Protein AF-A0A9P6ZFV2-F1 (afdb_monomer_lite)

pLDDT: mean 71.64, std 17.56, range [23.98, 94.88]

Radius of gyration: 18.26 Å; chains: 1; bounding box: 52×38×42 Å

Sequence (200 aa):
MIHEGNDWQRVPLWLPALYLCPSSPCQIHYTVWMLERAIDLMGPGVETLALMIDHADKAKIPSIGTARTVLNILQIHYPERLGLALIPHLPLLLCTFYNLIMPFIDPLTQLKMVFNPVITENGLFRTVVDAEAWSANSASQVFEPGQLVREGWNGSQSFIYSHAVYWEALAKLCEERRSRMVVALHRIGGKVGTKEWEVK

Organism: NCBI:txid48579

InterPro domains:
  IPR001251 CRAL-TRIO lipid binding domain [PF00650] (24-117)
  IPR001251 CRAL-TRIO lipid binding domain [PS50191] (39-161)
  IPR001251 CRAL-TRIO lipid binding domain [cd00170] (28-115)
  IPR036865 CRAL-TRIO lipid binding domain superfamily [G3DSA:3.40.525.10] (16-200)
  IPR036865 CRAL-TRIO lipid binding domain superfamily [SSF52087] (19-180)
  IPR052578 Phosphatidylinositol Transfer CRAL-TRIO Domain-Containing Protein [PTHR45824] (21-181)

Foldseek 3Di:
DDDPDPPLQPFQPCLPQLLLQDQDPVSLVVSVVSVLLSCLSHDAPQQADEHEHEDPPPRDRHDPVSNVVSLCCCVPVPPPRHQAYEYADDDPVVVVVCVVCVVVDDPVVVVRYAYHWDQDLQATWGDPPPPPPPPPPPTDHDDGLCNDDCPPRNHPDPDDDDCVPVVVVSVVSSVVSVVQLVVQCVVVPVDPPDRSNSRD

Structure (mmCIF, N/CA/C/O backbone):
data_AF-A0A9P6ZFV2-F1
#
_entry.id   AF-A0A9P6ZFV2-F1
#
loop_
_atom_site.group_PDB
_atom_site.id
_atom_site.type_symbol
_atom_site.label_atom_id
_atom_site.label_alt_id
_atom_site.label_comp_id
_atom_site.label_asym_id
_atom_site.label_entity_id
_atom_site.label_seq_id
_atom_site.pdbx_PDB_ins_code
_atom_site.Cartn_x
_atom_site.Cartn_y
_atom_site.Cartn_z
_atom_site.occupancy
_atom_site.B_iso_or_equiv
_atom_site.auth_seq_id
_atom_site.auth_comp_id
_atom_site.auth_asym_id
_atom_site.auth_atom_id
_atom_site.pdbx_PDB_model_num
ATOM 1 N N . MET A 1 1 ? -7.279 -22.115 -4.613 1.00 23.98 1 MET A N 1
ATOM 2 C CA . MET A 1 1 ? -7.790 -22.734 -3.374 1.00 23.98 1 MET A CA 1
ATOM 3 C C . MET A 1 1 ? -7.148 -21.956 -2.239 1.00 23.98 1 MET A C 1
ATOM 5 O O . MET A 1 1 ? -5.933 -21.983 -2.125 1.00 23.98 1 MET A O 1
ATOM 9 N N . ILE A 1 2 ? -7.920 -21.098 -1.573 1.00 28.06 2 ILE A N 1
ATOM 10 C CA . ILE A 1 2 ? -7.411 -20.129 -0.593 1.00 28.06 2 ILE A CA 1
ATOM 11 C C . ILE A 1 2 ? -7.249 -20.891 0.725 1.00 28.06 2 ILE A C 1
ATOM 13 O O . ILE A 1 2 ? -8.221 -21.455 1.216 1.00 28.06 2 ILE A O 1
ATOM 17 N N . HIS A 1 3 ? -6.021 -20.990 1.236 1.00 25.92 3 HIS A N 1
ATOM 18 C CA . HIS A 1 3 ? -5.720 -21.708 2.474 1.00 25.92 3 HIS A CA 1
ATOM 19 C C . HIS A 1 3 ? -6.326 -20.979 3.684 1.00 25.92 3 HIS A C 1
ATOM 21 O O . HIS A 1 3 ? -5.945 -19.853 3.990 1.00 25.92 3 HIS A O 1
ATOM 27 N N . GLU A 1 4 ? -7.249 -21.642 4.385 1.00 29.89 4 GLU A N 1
ATOM 28 C CA . GLU A 1 4 ? -7.836 -21.217 5.665 1.00 29.89 4 GLU A CA 1
ATOM 29 C C . GLU A 1 4 ? -6.873 -21.473 6.842 1.00 29.89 4 GLU A C 1
ATOM 31 O O . GLU A 1 4 ? -7.138 -22.274 7.735 1.00 29.89 4 GLU A O 1
ATOM 36 N N . GLY A 1 5 ? -5.712 -20.817 6.834 1.00 27.38 5 GLY A N 1
ATOM 37 C CA . GLY A 1 5 ? -4.762 -20.825 7.949 1.00 27.38 5 GLY A CA 1
ATOM 38 C C . GLY A 1 5 ? -4.738 -19.468 8.642 1.00 27.38 5 GLY A C 1
ATOM 39 O O . GLY A 1 5 ? -4.705 -18.440 7.978 1.00 27.38 5 GLY A O 1
ATOM 40 N N . ASN A 1 6 ? -4.734 -19.457 9.973 1.00 27.55 6 ASN A N 1
ATOM 41 C CA . ASN A 1 6 ? -4.745 -18.281 10.857 1.00 27.55 6 ASN A CA 1
ATOM 42 C C . ASN A 1 6 ? -3.482 -17.373 10.765 1.00 27.55 6 ASN A C 1
ATOM 44 O O . ASN A 1 6 ? -3.188 -16.629 11.696 1.00 27.55 6 ASN A O 1
ATOM 48 N N . ASP A 1 7 ? -2.749 -17.405 9.649 1.00 31.14 7 ASP A N 1
ATOM 49 C CA . ASP A 1 7 ? -1.489 -16.684 9.396 1.00 31.14 7 ASP A CA 1
ATOM 50 C C . ASP A 1 7 ? -1.678 -15.276 8.799 1.00 31.14 7 ASP A C 1
ATOM 52 O O . ASP A 1 7 ? -0.713 -14.562 8.514 1.00 31.14 7 ASP A O 1
ATOM 56 N N . TRP A 1 8 ? -2.923 -14.814 8.657 1.00 38.31 8 TRP A N 1
ATOM 57 C CA . TRP A 1 8 ? -3.281 -13.521 8.052 1.00 38.31 8 TRP A CA 1
ATOM 58 C C . TRP A 1 8 ? -2.685 -12.279 8.740 1.00 38.31 8 TRP A C 1
ATOM 60 O O . TRP A 1 8 ? -2.809 -11.181 8.204 1.00 38.31 8 TRP A O 1
ATOM 70 N N . GLN A 1 9 ? -2.057 -12.421 9.912 1.00 33.50 9 GLN A N 1
ATOM 71 C CA . GLN A 1 9 ? -1.415 -11.317 10.634 1.00 33.50 9 GLN A CA 1
ATOM 72 C C . GLN A 1 9 ? -0.011 -10.970 10.122 1.00 33.50 9 GLN A C 1
ATOM 74 O O . GLN A 1 9 ? 0.517 -9.922 10.487 1.00 33.50 9 GLN A O 1
ATOM 79 N N . ARG A 1 10 ? 0.610 -11.820 9.293 1.00 35.69 10 ARG A N 1
ATOM 80 C CA . ARG A 1 10 ? 1.984 -11.594 8.811 1.00 35.69 10 ARG A CA 1
ATOM 81 C C . ARG A 1 10 ? 2.142 -11.632 7.304 1.00 35.69 10 ARG A C 1
ATOM 83 O O . ARG A 1 10 ? 3.218 -11.312 6.825 1.00 35.69 10 ARG A O 1
ATOM 90 N N . VAL A 1 11 ? 1.122 -12.006 6.540 1.00 36.47 11 VAL A N 1
ATOM 91 C CA . VAL A 1 11 ? 1.234 -12.087 5.079 1.00 36.47 11 VAL A CA 1
ATOM 92 C C . VAL A 1 11 ? 0.924 -10.709 4.489 1.00 36.47 11 VAL A C 1
ATOM 94 O O . VAL A 1 11 ? -0.215 -10.257 4.627 1.00 36.47 11 VAL A O 1
ATOM 97 N N . PRO A 1 12 ? 1.877 -10.023 3.824 1.00 41.38 12 PRO A N 1
ATOM 98 C CA . PRO A 1 12 ? 1.520 -8.892 2.985 1.00 41.38 12 PRO A CA 1
ATOM 99 C C . PRO A 1 12 ? 0.590 -9.460 1.920 1.00 41.38 12 PRO A C 1
ATOM 101 O O . PRO A 1 12 ? 1.002 -10.297 1.117 1.00 41.38 12 PRO A O 1
ATOM 104 N N . LEU A 1 13 ? -0.689 -9.080 1.950 1.00 40.84 13 LEU A N 1
ATOM 105 C CA . LEU A 1 13 ? -1.561 -9.363 0.824 1.00 40.84 13 LEU A CA 1
ATOM 106 C C . LEU A 1 13 ? -0.902 -8.687 -0.375 1.00 40.84 13 LEU A C 1
ATOM 108 O O . LEU A 1 13 ? -0.745 -7.466 -0.389 1.00 40.84 13 LEU A O 1
ATOM 112 N N . TRP A 1 14 ? -0.467 -9.503 -1.329 1.00 47.38 14 TRP A N 1
ATOM 113 C CA . TRP A 1 14 ? 0.095 -9.087 -2.601 1.00 47.38 14 TRP A CA 1
ATOM 114 C C . TRP A 1 14 ? -0.943 -8.261 -3.319 1.00 47.38 14 TRP A C 1
ATOM 116 O O . TRP A 1 14 ? -1.772 -8.769 -4.070 1.00 47.38 14 TRP A O 1
ATOM 126 N N . LE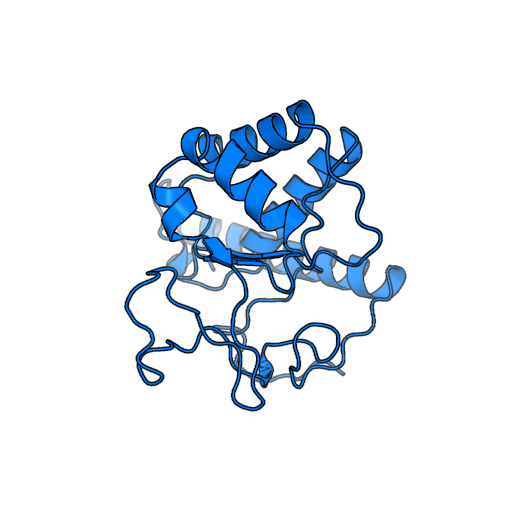U A 1 15 ? -0.915 -6.962 -3.061 1.00 42.28 15 LEU A N 1
ATOM 127 C CA . LEU A 1 15 ? -1.493 -6.013 -3.976 1.00 42.28 15 LEU A CA 1
ATOM 128 C C . LEU A 1 15 ? -0.683 -6.228 -5.250 1.00 42.28 15 LEU A C 1
ATOM 130 O O . LEU A 1 15 ? 0.545 -6.112 -5.181 1.00 42.28 15 LEU A O 1
ATOM 134 N N . PRO A 1 16 ? -1.317 -6.638 -6.363 1.00 32.84 16 PRO A N 1
ATOM 135 C CA . PRO A 1 16 ? -0.631 -6.823 -7.627 1.00 32.84 16 PRO A CA 1
ATOM 136 C C . PRO A 1 16 ? 0.230 -5.596 -7.816 1.00 32.84 16 PRO A C 1
ATOM 138 O O . PRO A 1 16 ? -0.307 -4.491 -7.680 1.00 32.84 16 PRO A O 1
ATOM 141 N N . ALA A 1 17 ? 1.536 -5.851 -7.989 1.00 41.12 17 ALA A N 1
ATOM 142 C CA . ALA A 1 17 ? 2.611 -4.883 -8.131 1.00 41.12 17 ALA A CA 1
ATOM 143 C C . ALA A 1 17 ? 2.012 -3.525 -8.454 1.00 41.12 17 ALA A C 1
ATOM 145 O O . ALA A 1 17 ? 1.441 -3.354 -9.536 1.00 41.12 17 ALA A O 1
ATOM 146 N N . LEU A 1 18 ? 1.998 -2.629 -7.462 1.00 42.53 18 LEU A N 1
ATOM 147 C CA . LEU A 1 18 ? 1.464 -1.291 -7.638 1.00 42.53 18 LEU A CA 1
ATOM 148 C C . LEU A 1 18 ? 2.293 -0.711 -8.782 1.00 42.53 18 LEU A C 1
ATOM 150 O O . LEU A 1 18 ? 3.441 -0.323 -8.574 1.00 42.53 18 LEU A O 1
ATOM 154 N N . TYR A 1 19 ? 1.766 -0.769 -10.008 1.00 45.47 19 TYR A N 1
ATOM 155 C CA . TYR A 1 19 ? 2.438 -0.265 -11.192 1.00 45.47 19 TYR A CA 1
ATOM 156 C C . TYR A 1 19 ? 2.432 1.250 -11.030 1.00 45.47 19 TYR A C 1
ATOM 158 O O . TYR A 1 19 ? 1.570 1.965 -11.534 1.00 45.47 19 TYR A O 1
ATOM 166 N N . LEU A 1 20 ? 3.410 1.738 -10.271 1.00 51.34 20 LEU A N 1
ATOM 167 C CA . LEU A 1 20 ? 3.648 3.132 -9.921 1.00 51.34 20 LEU A CA 1
ATOM 168 C C . LEU A 1 20 ? 4.207 3.930 -11.094 1.00 51.34 20 LEU A C 1
ATOM 170 O O . LEU A 1 20 ? 4.789 4.994 -10.913 1.00 51.34 20 LEU A O 1
ATOM 174 N N . CYS A 1 21 ? 3.960 3.458 -12.310 1.00 53.38 21 CYS A N 1
ATOM 175 C CA . CYS A 1 21 ? 4.191 4.208 -13.526 1.00 53.38 21 CYS A CA 1
ATOM 176 C C . CYS A 1 21 ? 2.848 4.692 -14.101 1.00 53.38 21 CYS A C 1
ATOM 178 O O . CYS A 1 21 ? 2.513 4.336 -15.235 1.00 53.38 21 CYS A O 1
ATOM 180 N N . PRO A 1 22 ? 2.028 5.473 -13.356 1.00 58.97 22 PRO A N 1
ATOM 181 C CA . PRO A 1 22 ? 0.882 6.105 -13.966 1.00 58.97 22 PRO A CA 1
ATOM 182 C C . PRO A 1 22 ? 1.391 7.111 -15.000 1.00 58.97 22 PRO A C 1
ATOM 184 O O . PRO A 1 22 ? 2.348 7.851 -14.792 1.00 58.97 22 PRO A O 1
ATOM 187 N N . SER A 1 23 ? 0.737 7.106 -16.145 1.00 60.94 23 SER A N 1
ATOM 188 C CA . SER A 1 23 ? 0.963 7.987 -17.290 1.00 60.94 23 SER A CA 1
ATOM 189 C C . SER A 1 23 ? -0.264 8.856 -17.590 1.00 60.94 23 SER A C 1
ATOM 191 O O . SER A 1 23 ? -0.194 9.759 -18.416 1.00 60.94 23 SER A O 1
ATOM 193 N N . SER A 1 24 ? -1.387 8.608 -16.903 1.00 75.12 24 SER A N 1
ATOM 194 C CA . SER A 1 24 ? -2.659 9.317 -17.063 1.00 75.12 24 SER A CA 1
ATOM 195 C C . SER A 1 24 ? -3.336 9.593 -15.710 1.00 75.12 24 SER A C 1
ATOM 197 O O . SER A 1 24 ? -3.091 8.856 -14.750 1.00 75.12 24 SER A O 1
ATOM 199 N N . PRO A 1 25 ? -4.236 10.595 -15.617 1.00 80.94 25 PRO A N 1
ATOM 200 C CA . PRO A 1 25 ? -4.986 10.884 -14.388 1.00 80.94 25 PRO A CA 1
ATOM 201 C C . PRO A 1 25 ? -5.779 9.682 -13.858 1.00 80.94 25 PRO A C 1
ATOM 203 O O . PRO A 1 25 ? -5.813 9.438 -12.656 1.00 80.94 25 PRO A O 1
ATOM 206 N N . CYS A 1 26 ? -6.352 8.875 -14.756 1.00 80.31 26 CYS A N 1
ATOM 207 C CA . CYS A 1 26 ? -7.065 7.654 -14.381 1.00 80.31 26 CYS A CA 1
ATOM 208 C C . CYS A 1 26 ? -6.135 6.636 -13.701 1.00 80.31 26 CYS A C 1
ATOM 210 O O . CYS A 1 26 ? -6.513 6.030 -12.702 1.00 80.31 26 CYS A O 1
ATOM 212 N N . GLN A 1 27 ? -4.890 6.503 -14.172 1.00 81.00 27 GLN A N 1
ATOM 213 C CA . GLN A 1 27 ? -3.908 5.634 -13.523 1.00 81.00 27 GLN A CA 1
ATOM 214 C C . GLN A 1 27 ? -3.480 6.170 -12.153 1.00 81.00 27 GLN A C 1
ATOM 216 O O . GLN A 1 27 ? -3.270 5.371 -11.252 1.00 81.00 27 GLN A O 1
ATOM 221 N N . ILE A 1 28 ? -3.411 7.493 -11.958 1.00 82.81 28 ILE A N 1
ATOM 222 C CA . ILE A 1 28 ? -3.161 8.072 -10.626 1.00 82.81 28 ILE A CA 1
ATOM 223 C C . ILE A 1 28 ? -4.304 7.704 -9.671 1.00 82.81 28 ILE A C 1
ATOM 225 O O . ILE A 1 28 ? -4.046 7.224 -8.570 1.00 82.81 28 ILE A O 1
ATOM 229 N N . HIS A 1 29 ? -5.561 7.867 -10.099 1.00 86.81 29 HIS A N 1
ATOM 230 C CA . HIS A 1 29 ? -6.720 7.476 -9.291 1.00 86.81 29 HIS A CA 1
ATOM 231 C C . HIS A 1 29 ? -6.712 5.980 -8.971 1.00 86.81 29 HIS A C 1
ATOM 233 O O . HIS A 1 29 ? -6.993 5.597 -7.839 1.00 86.81 29 HIS A O 1
ATOM 239 N N . TYR A 1 30 ? -6.350 5.140 -9.941 1.00 85.56 30 TYR A N 1
ATOM 240 C CA . TYR A 1 30 ? -6.208 3.704 -9.729 1.00 85.56 30 TYR A CA 1
ATOM 241 C C . TYR A 1 30 ? -5.111 3.378 -8.707 1.00 85.56 30 TYR A C 1
ATOM 243 O O . TYR A 1 30 ? -5.338 2.575 -7.808 1.00 85.56 30 TYR A O 1
ATOM 251 N N . THR A 1 31 ? -3.952 4.036 -8.783 1.00 83.06 31 THR A N 1
ATOM 252 C CA . THR A 1 31 ? -2.867 3.875 -7.806 1.00 83.06 31 THR A CA 1
ATOM 253 C C . THR A 1 31 ? -3.319 4.248 -6.397 1.00 83.06 31 THR A C 1
ATOM 255 O O . THR A 1 31 ? -3.081 3.483 -5.466 1.00 83.06 31 THR A O 1
ATOM 258 N N . VAL A 1 32 ? -4.005 5.383 -6.233 1.00 87.12 32 VAL A N 1
ATOM 259 C CA . VAL A 1 32 ? -4.557 5.799 -4.932 1.00 87.12 32 VAL A CA 1
ATOM 260 C C . VAL A 1 32 ? -5.614 4.805 -4.450 1.00 87.12 32 VAL A C 1
ATOM 262 O O . VAL A 1 32 ? -5.611 4.415 -3.289 1.00 87.12 32 VAL A O 1
ATOM 265 N N . TRP A 1 33 ? -6.481 4.320 -5.339 1.00 89.00 33 TRP A N 1
ATOM 266 C CA . TRP A 1 33 ? -7.479 3.312 -4.985 1.00 89.00 33 TRP A CA 1
ATOM 267 C C . TRP A 1 33 ? -6.828 2.017 -4.488 1.00 89.00 33 TRP A C 1
ATOM 269 O O . TRP A 1 33 ? -7.229 1.494 -3.451 1.00 89.00 33 TRP A O 1
ATOM 279 N N . MET A 1 34 ? -5.802 1.525 -5.186 1.00 86.31 34 MET A N 1
ATOM 280 C CA . MET A 1 34 ? -5.043 0.339 -4.780 1.00 86.31 34 MET A CA 1
ATOM 281 C C . MET A 1 34 ? -4.321 0.554 -3.446 1.00 86.31 34 MET A C 1
ATOM 283 O O . MET A 1 34 ? -4.280 -0.362 -2.628 1.00 86.31 34 MET A O 1
ATOM 287 N N . LEU A 1 35 ? -3.804 1.761 -3.201 1.00 84.94 35 LEU A N 1
ATOM 288 C CA . LEU A 1 35 ? -3.195 2.139 -1.927 1.00 84.94 35 LEU A CA 1
ATOM 289 C C . LEU A 1 35 ? -4.209 2.094 -0.774 1.00 84.94 35 LEU A C 1
ATOM 291 O O . LEU A 1 35 ? -3.922 1.533 0.276 1.00 84.94 35 LEU A O 1
ATOM 295 N N . GLU A 1 36 ? -5.424 2.602 -0.972 1.00 88.19 36 GLU A N 1
ATOM 296 C CA . GLU A 1 36 ? -6.484 2.516 0.041 1.00 88.19 36 GLU A CA 1
ATOM 297 C C . GLU A 1 36 ? -6.905 1.064 0.310 1.00 88.19 36 GLU A C 1
ATOM 299 O O . GLU A 1 36 ? -7.086 0.670 1.462 1.00 88.19 36 GLU A O 1
ATOM 304 N N . ARG A 1 37 ? -7.002 0.225 -0.735 1.00 89.56 37 ARG A N 1
ATOM 305 C CA . ARG A 1 37 ? -7.251 -1.218 -0.553 1.00 89.56 37 ARG A CA 1
ATOM 306 C C . ARG A 1 37 ? -6.134 -1.889 0.239 1.00 89.56 37 ARG A C 1
ATOM 308 O O . ARG A 1 37 ? -6.420 -2.763 1.051 1.00 89.56 37 ARG A O 1
ATOM 315 N N . ALA A 1 38 ? -4.888 -1.460 0.052 1.00 84.69 38 ALA A N 1
ATOM 316 C CA . ALA A 1 38 ? -3.751 -1.923 0.840 1.00 84.69 38 ALA A CA 1
ATOM 317 C C . ALA A 1 38 ? -3.956 -1.689 2.338 1.00 84.69 38 ALA A C 1
ATOM 319 O O . ALA A 1 38 ? -3.761 -2.5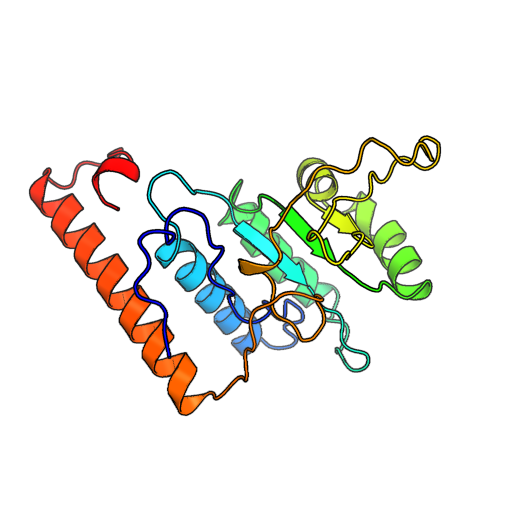94 3.146 1.00 84.69 38 ALA A O 1
ATOM 320 N N . ILE A 1 39 ? -4.393 -0.479 2.690 1.00 85.62 39 ILE A N 1
ATOM 321 C CA . ILE A 1 39 ? -4.626 -0.051 4.072 1.00 85.62 39 ILE A CA 1
ATOM 322 C C . ILE A 1 39 ? -5.801 -0.819 4.692 1.00 85.62 39 ILE A C 1
ATOM 324 O O . ILE A 1 39 ? -5.736 -1.219 5.857 1.00 85.62 39 ILE A O 1
ATOM 328 N N . ASP A 1 40 ? -6.848 -1.103 3.913 1.00 87.62 40 ASP A N 1
ATOM 329 C CA . ASP A 1 40 ? -7.973 -1.938 4.360 1.00 87.62 40 ASP A CA 1
ATOM 330 C C . ASP A 1 40 ? -7.534 -3.378 4.688 1.00 87.62 40 ASP A C 1
ATOM 332 O O . ASP A 1 40 ? -8.115 -4.047 5.546 1.00 87.62 40 ASP A O 1
ATOM 336 N N . LEU A 1 41 ? -6.504 -3.871 3.996 1.00 85.19 41 LEU A N 1
ATOM 337 C CA . LEU A 1 41 ? -5.969 -5.223 4.149 1.00 85.19 41 LEU A CA 1
ATOM 338 C C . LEU A 1 41 ? -4.908 -5.346 5.248 1.00 85.19 41 LEU A C 1
ATOM 340 O O . LEU A 1 41 ? -4.532 -6.468 5.601 1.00 85.19 41 LEU A O 1
ATOM 344 N N . MET A 1 42 ? -4.471 -4.238 5.841 1.00 82.69 42 MET A N 1
ATOM 345 C CA . MET A 1 42 ? -3.605 -4.278 7.014 1.00 82.69 42 MET A CA 1
ATOM 346 C C . MET A 1 42 ? -4.344 -4.871 8.216 1.00 82.69 42 MET A C 1
ATOM 348 O O . MET A 1 42 ? -5.491 -4.506 8.491 1.00 82.69 42 MET A O 1
ATOM 352 N N . GLY A 1 43 ? -3.680 -5.786 8.923 1.00 81.94 43 GLY A N 1
ATOM 353 C CA . GLY A 1 43 ? -4.144 -6.300 10.209 1.00 81.94 43 GLY A CA 1
ATOM 354 C C . GLY A 1 43 ? -3.926 -5.301 11.354 1.00 81.94 43 GLY A C 1
ATOM 355 O O . GLY A 1 43 ? -3.274 -4.272 11.160 1.00 81.94 43 GLY A O 1
ATOM 356 N N . PRO A 1 44 ? -4.446 -5.595 12.556 1.00 81.56 44 PRO A N 1
ATOM 357 C CA . PRO A 1 44 ? -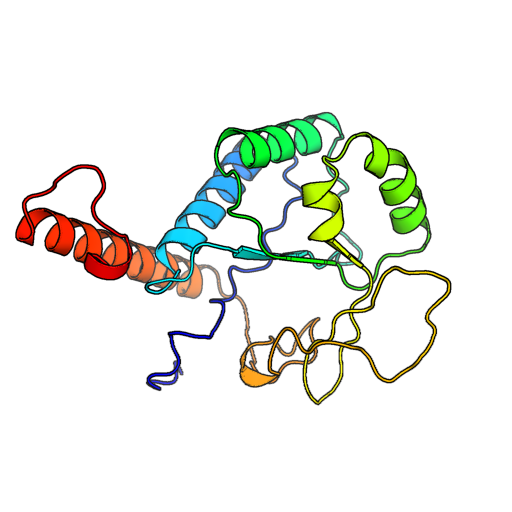4.234 -4.747 13.723 1.00 81.56 44 PRO A CA 1
ATOM 358 C C . PRO A 1 44 ? -2.733 -4.597 14.018 1.00 81.56 44 PRO A C 1
ATOM 360 O O . PRO A 1 44 ? -1.989 -5.577 14.036 1.00 81.56 44 PRO A O 1
ATOM 363 N N . GLY A 1 45 ? -2.286 -3.353 14.216 1.00 81.00 45 GLY A N 1
ATOM 364 C CA . GLY A 1 45 ? -0.892 -3.001 14.525 1.00 81.00 45 GLY A CA 1
ATOM 365 C C . GLY A 1 45 ? 0.069 -2.982 13.336 1.00 81.00 45 GLY A C 1
ATOM 366 O O . GLY A 1 45 ? 1.246 -2.679 13.522 1.00 81.00 45 GLY A O 1
ATOM 367 N N . VAL A 1 46 ? -0.408 -3.274 12.123 1.00 83.06 46 VAL A N 1
ATOM 368 C CA . VAL A 1 46 ? 0.359 -3.063 10.893 1.00 83.06 46 VAL A CA 1
ATOM 369 C C . VAL A 1 46 ? -0.080 -1.739 10.290 1.00 83.06 46 VAL A C 1
ATOM 371 O O . VAL A 1 46 ? -1.205 -1.611 9.826 1.00 83.06 46 VAL A O 1
ATOM 374 N N . GLU A 1 47 ? 0.812 -0.754 10.295 1.00 78.81 47 GLU A N 1
ATOM 375 C CA . GLU A 1 47 ? 0.507 0.600 9.811 1.00 78.81 47 GLU A CA 1
ATOM 376 C C . GLU A 1 47 ? 1.317 0.986 8.566 1.00 78.81 47 GLU A C 1
ATOM 378 O O . GLU A 1 47 ? 1.031 2.010 7.937 1.00 78.81 47 GLU A O 1
ATOM 383 N N . THR A 1 48 ? 2.306 0.164 8.201 1.00 81.00 48 THR A N 1
ATOM 384 C CA . THR A 1 48 ? 3.261 0.414 7.120 1.00 81.00 48 THR A CA 1
ATOM 385 C C . THR A 1 48 ? 3.086 -0.568 5.963 1.00 81.00 48 THR A C 1
ATOM 387 O O . THR A 1 48 ? 2.711 -1.727 6.132 1.00 81.00 48 THR A O 1
ATOM 390 N N . LEU A 1 49 ? 3.365 -0.085 4.755 1.00 80.00 49 LEU A N 1
ATOM 391 C CA . LEU A 1 49 ? 3.300 -0.821 3.501 1.00 80.00 49 LEU A CA 1
ATOM 392 C C . LEU A 1 49 ? 4.697 -1.178 3.018 1.00 80.00 49 LEU A C 1
ATOM 394 O O . LEU A 1 49 ? 5.617 -0.353 3.048 1.00 80.00 49 LEU A O 1
ATOM 398 N N . ALA A 1 50 ? 4.816 -2.390 2.491 1.00 78.19 50 ALA A N 1
ATOM 399 C CA . ALA A 1 50 ? 5.934 -2.773 1.655 1.00 78.19 50 ALA A CA 1
ATOM 400 C C . ALA A 1 50 ? 5.520 -2.665 0.187 1.00 78.19 50 ALA A C 1
ATOM 402 O O . ALA A 1 50 ? 4.554 -3.283 -0.259 1.00 78.19 50 ALA A O 1
ATOM 403 N N . LEU A 1 51 ? 6.253 -1.851 -0.553 1.00 76.56 51 LEU A N 1
ATOM 404 C CA . LEU A 1 51 ? 6.050 -1.604 -1.961 1.00 76.56 51 LEU A CA 1
ATOM 405 C C . LEU A 1 51 ? 7.048 -2.435 -2.760 1.00 76.56 51 LEU A C 1
ATOM 407 O O . LEU A 1 51 ? 8.252 -2.336 -2.549 1.00 76.56 51 LEU A O 1
ATOM 411 N N . MET A 1 52 ? 6.555 -3.237 -3.692 1.00 73.69 52 MET A N 1
ATOM 412 C CA . MET A 1 52 ? 7.387 -4.059 -4.566 1.00 73.69 52 MET A CA 1
ATOM 413 C C . MET A 1 52 ? 7.169 -3.598 -6.001 1.00 73.69 52 MET A C 1
ATOM 415 O O . MET A 1 52 ? 6.054 -3.679 -6.519 1.00 73.69 52 MET A O 1
ATOM 419 N N . ILE A 1 53 ? 8.220 -3.055 -6.613 1.00 72.44 53 ILE A N 1
ATOM 420 C CA . ILE A 1 53 ? 8.170 -2.472 -7.953 1.00 72.44 53 ILE A CA 1
ATOM 421 C C . ILE A 1 53 ? 8.985 -3.361 -8.878 1.00 72.44 53 ILE A C 1
ATOM 423 O O . ILE A 1 53 ? 10.197 -3.206 -8.958 1.00 72.44 53 ILE A O 1
ATOM 427 N N . ASP A 1 54 ? 8.323 -4.278 -9.575 1.00 70.06 54 ASP A N 1
ATOM 428 C CA . ASP A 1 54 ? 8.968 -5.059 -10.626 1.00 70.06 54 ASP A CA 1
ATOM 429 C C . ASP A 1 54 ? 8.935 -4.284 -11.951 1.00 70.06 54 ASP A C 1
ATOM 431 O O . ASP A 1 54 ? 7.872 -3.995 -12.514 1.00 70.06 54 ASP A O 1
ATOM 435 N N . HIS A 1 55 ? 10.117 -3.905 -12.429 1.00 60.03 55 HIS A N 1
ATOM 436 C CA . HIS A 1 55 ? 10.286 -3.195 -13.685 1.00 60.03 55 HIS A CA 1
ATOM 437 C C . HIS A 1 55 ? 10.427 -4.222 -14.814 1.00 60.03 55 HIS A C 1
ATOM 439 O O . HIS A 1 55 ? 11.519 -4.473 -15.312 1.00 60.03 55 HIS A O 1
ATOM 445 N N . ALA A 1 56 ? 9.311 -4.818 -15.242 1.00 54.66 56 ALA A N 1
ATOM 446 C CA . ALA A 1 56 ? 9.319 -5.678 -16.424 1.00 54.66 56 ALA A CA 1
ATOM 447 C C . ALA A 1 56 ? 9.873 -4.905 -17.641 1.00 54.66 56 ALA A C 1
ATOM 449 O O . ALA A 1 56 ? 9.587 -3.712 -17.792 1.00 54.66 56 ALA A O 1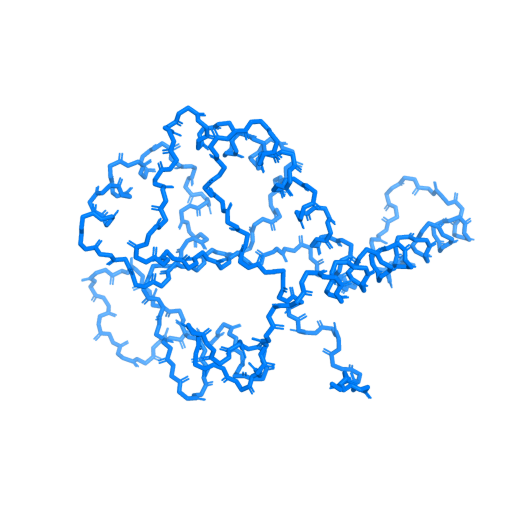
ATOM 450 N N . ASP A 1 57 ? 10.591 -5.589 -18.541 1.00 51.84 57 ASP A N 1
ATOM 451 C CA . ASP A 1 57 ? 11.342 -5.051 -19.702 1.00 51.84 57 ASP A CA 1
ATOM 452 C C . ASP A 1 57 ? 10.570 -4.098 -20.650 1.00 51.84 57 ASP A C 1
ATOM 454 O O . ASP A 1 57 ? 11.134 -3.531 -21.584 1.00 51.84 57 ASP A O 1
ATOM 458 N N . LYS A 1 58 ? 9.261 -3.908 -20.445 1.00 51.72 58 LYS A N 1
ATOM 459 C CA . LYS A 1 58 ? 8.365 -3.068 -21.258 1.00 51.72 58 LYS A CA 1
ATOM 460 C C . LYS A 1 58 ? 7.674 -1.943 -20.479 1.00 51.72 58 LYS A C 1
ATOM 462 O O . LYS A 1 58 ? 6.757 -1.311 -21.010 1.00 51.72 58 LYS A O 1
ATOM 467 N N . ALA A 1 59 ? 8.057 -1.691 -19.229 1.00 55.53 59 ALA A N 1
ATOM 468 C CA . ALA A 1 59 ? 7.442 -0.643 -18.425 1.00 55.53 59 ALA A CA 1
ATOM 469 C C . ALA A 1 59 ? 7.759 0.749 -19.002 1.00 55.53 59 ALA A C 1
ATOM 471 O O . ALA A 1 59 ? 8.916 1.157 -19.120 1.00 55.53 59 ALA A O 1
ATOM 472 N N . LYS A 1 60 ? 6.709 1.492 -19.377 1.00 58.56 60 LYS A N 1
ATOM 473 C CA . LYS A 1 60 ? 6.830 2.891 -19.800 1.00 58.56 60 LYS A CA 1
ATOM 474 C C . LYS A 1 60 ? 7.330 3.711 -18.615 1.00 58.56 60 LYS A C 1
ATOM 476 O O . LYS A 1 60 ? 6.630 3.811 -17.610 1.00 58.56 60 LYS A O 1
ATOM 481 N N . ILE A 1 61 ? 8.507 4.315 -18.757 1.00 62.50 61 ILE A N 1
ATOM 482 C CA . ILE A 1 61 ? 9.041 5.253 -17.768 1.00 62.50 61 ILE A CA 1
ATOM 483 C C . ILE A 1 61 ? 8.041 6.418 -17.654 1.00 62.50 61 ILE A C 1
ATOM 485 O O . ILE A 1 61 ? 7.710 7.029 -18.678 1.00 62.50 61 ILE A O 1
ATOM 489 N N . PRO A 1 62 ? 7.502 6.708 -16.458 1.00 65.56 62 PRO A N 1
ATOM 490 C CA . PRO A 1 62 ? 6.527 7.772 -16.291 1.00 65.56 62 PRO A CA 1
ATOM 491 C C . PRO A 1 62 ? 7.175 9.128 -16.575 1.00 65.56 62 PRO A C 1
ATOM 493 O O . PRO A 1 62 ? 8.378 9.322 -16.386 1.00 65.56 62 PRO A O 1
ATOM 496 N N . SER A 1 63 ? 6.366 10.099 -17.001 1.00 69.38 63 SER A N 1
ATOM 497 C CA . SER A 1 63 ? 6.854 11.473 -17.113 1.00 69.38 63 SER A CA 1
ATOM 498 C C . SER A 1 63 ? 7.264 11.992 -15.730 1.00 69.38 63 SER A C 1
ATOM 500 O O . SER A 1 63 ? 6.625 11.672 -14.723 1.00 69.38 63 SER A O 1
ATOM 502 N N . ILE A 1 64 ? 8.297 12.833 -15.671 1.00 68.62 64 ILE A N 1
ATOM 503 C CA . ILE A 1 64 ? 8.788 13.383 -14.400 1.00 68.62 64 ILE A CA 1
ATOM 504 C C . ILE A 1 64 ? 7.713 14.190 -13.656 1.00 68.62 64 ILE A C 1
ATOM 506 O O . ILE A 1 64 ? 7.651 14.163 -12.430 1.00 68.62 64 ILE A O 1
ATOM 510 N N . GLY A 1 65 ? 6.819 14.858 -14.396 1.00 76.62 65 GLY A N 1
ATOM 511 C CA . GLY A 1 65 ? 5.682 15.578 -13.826 1.00 76.62 65 GLY A CA 1
ATOM 512 C C . GLY A 1 65 ? 4.711 14.632 -13.125 1.00 76.62 65 GLY A C 1
ATOM 513 O O . GLY A 1 65 ? 4.327 14.880 -11.987 1.00 76.62 65 GLY A O 1
ATOM 514 N N . THR A 1 66 ? 4.381 13.504 -13.760 1.00 75.00 66 THR A N 1
ATOM 515 C CA . THR A 1 66 ? 3.500 12.494 -13.162 1.00 75.00 66 THR A CA 1
ATOM 516 C C . THR A 1 66 ? 4.141 11.820 -11.953 1.00 75.00 66 THR A C 1
ATOM 518 O O . THR A 1 66 ? 3.485 11.680 -10.922 1.00 75.00 66 THR A O 1
ATOM 521 N N . ALA A 1 67 ? 5.427 11.464 -12.041 1.00 72.69 67 ALA A N 1
ATOM 522 C CA . ALA A 1 67 ? 6.177 10.913 -10.913 1.00 72.69 67 ALA A CA 1
ATOM 523 C C . ALA A 1 67 ? 6.184 11.883 -9.720 1.00 72.69 67 ALA A C 1
ATOM 525 O O . ALA A 1 67 ? 5.933 11.469 -8.590 1.00 72.69 67 ALA A O 1
ATOM 526 N N . ARG A 1 68 ? 6.366 13.187 -9.972 1.00 76.25 68 ARG A N 1
ATOM 527 C CA . ARG A 1 68 ? 6.296 14.224 -8.936 1.00 76.25 68 ARG A CA 1
ATOM 528 C C . ARG A 1 68 ? 4.900 14.352 -8.330 1.00 76.25 68 ARG A C 1
ATOM 530 O O . ARG A 1 68 ? 4.800 14.511 -7.121 1.00 76.25 68 ARG A O 1
ATOM 537 N N . THR A 1 69 ? 3.831 14.262 -9.123 1.00 82.00 69 THR A N 1
ATOM 538 C CA . THR A 1 69 ? 2.455 14.274 -8.598 1.00 82.00 69 THR A CA 1
ATOM 539 C C . THR A 1 69 ? 2.198 13.087 -7.675 1.00 82.00 69 THR A C 1
ATOM 541 O O . THR A 1 69 ? 1.686 13.280 -6.577 1.00 82.00 69 THR A O 1
ATOM 544 N N . VAL A 1 70 ? 2.582 11.874 -8.084 1.00 78.94 70 VAL A N 1
ATOM 545 C CA . VAL A 1 70 ? 2.428 10.669 -7.253 1.00 78.94 70 VAL A CA 1
ATOM 546 C C . VAL A 1 70 ? 3.256 10.783 -5.977 1.00 78.94 70 VAL A C 1
ATOM 548 O O . VAL A 1 70 ? 2.733 10.540 -4.894 1.00 78.94 70 VAL A O 1
ATOM 551 N N . LEU A 1 71 ? 4.516 11.210 -6.090 1.00 75.94 71 LEU A N 1
ATOM 552 C CA . LEU A 1 71 ? 5.388 11.422 -4.938 1.00 75.94 71 LEU A CA 1
ATOM 553 C C . LEU A 1 71 ? 4.792 12.452 -3.970 1.00 75.94 71 LEU A C 1
ATOM 555 O O . LEU A 1 71 ? 4.765 12.208 -2.770 1.00 75.94 71 LEU A O 1
ATOM 559 N N . ASN A 1 72 ? 4.242 13.551 -4.489 1.00 82.56 72 ASN A N 1
ATOM 560 C CA . ASN A 1 72 ? 3.595 14.583 -3.684 1.00 82.56 72 ASN A CA 1
ATOM 561 C C . ASN A 1 72 ? 2.357 14.049 -2.945 1.00 82.56 72 ASN A C 1
ATOM 563 O O . ASN A 1 72 ? 2.170 14.342 -1.769 1.00 82.56 72 ASN A O 1
ATOM 567 N N . ILE A 1 73 ? 1.535 13.225 -3.608 1.00 85.25 73 ILE A N 1
ATOM 568 C CA . ILE A 1 73 ? 0.383 12.570 -2.970 1.00 85.25 73 ILE A CA 1
ATOM 569 C C . ILE A 1 73 ? 0.855 11.676 -1.819 1.00 85.25 73 ILE A C 1
ATOM 571 O O . ILE A 1 73 ? 0.319 11.767 -0.718 1.00 85.25 73 ILE A O 1
ATOM 575 N N . LEU A 1 74 ? 1.870 10.843 -2.055 1.00 77.06 74 LEU A N 1
ATOM 576 C CA . LEU A 1 74 ? 2.405 9.934 -1.042 1.00 77.06 74 LEU A CA 1
ATOM 577 C C . LEU A 1 74 ? 3.019 10.690 0.145 1.00 77.06 74 LEU A C 1
ATOM 579 O O . LEU A 1 74 ? 2.757 10.335 1.289 1.00 77.06 74 LEU A O 1
ATOM 583 N N . GLN A 1 75 ? 3.786 11.750 -0.112 1.00 76.44 75 GLN A N 1
ATOM 584 C CA . GLN A 1 75 ? 4.455 12.533 0.930 1.00 76.44 75 GLN A CA 1
ATOM 585 C C . GLN A 1 75 ? 3.479 13.362 1.775 1.00 76.44 75 GLN A C 1
ATOM 587 O O . GLN A 1 75 ? 3.629 13.414 2.992 1.00 76.44 75 GLN A O 1
ATOM 592 N N . ILE A 1 76 ? 2.484 14.005 1.151 1.00 85.62 76 ILE A N 1
ATOM 593 C CA . ILE A 1 76 ? 1.551 14.898 1.857 1.00 85.62 76 ILE A CA 1
ATOM 594 C C . ILE A 1 76 ? 0.419 14.121 2.533 1.00 85.62 76 ILE A C 1
ATOM 596 O O . ILE A 1 76 ? 0.058 14.431 3.666 1.00 85.62 76 ILE A O 1
ATOM 600 N N . HIS A 1 77 ? -0.168 13.136 1.850 1.00 87.25 77 HIS A N 1
ATOM 601 C CA . HIS A 1 77 ? -1.386 12.473 2.328 1.00 87.25 77 HIS A CA 1
ATOM 602 C C . HIS A 1 77 ? -1.129 11.141 3.035 1.00 87.25 77 HIS A C 1
ATOM 604 O O . HIS A 1 77 ? -1.978 10.705 3.810 1.00 87.25 77 HIS A O 1
ATOM 610 N N . TYR A 1 78 ? 0.032 10.515 2.821 1.00 83.88 78 TYR A N 1
ATOM 611 C CA . TYR A 1 78 ? 0.374 9.214 3.405 1.00 83.88 78 TYR A CA 1
ATOM 612 C C . TYR A 1 78 ? 1.737 9.222 4.124 1.00 83.88 78 TYR A C 1
ATOM 614 O O . TYR A 1 78 ? 2.562 8.330 3.883 1.00 83.88 78 TYR A O 1
ATOM 622 N N . PRO A 1 79 ? 1.999 10.197 5.022 1.00 81.12 79 PRO A N 1
ATOM 623 C CA . PRO A 1 79 ? 3.254 10.238 5.761 1.00 81.12 79 PRO A CA 1
ATOM 624 C C . PRO A 1 79 ? 3.411 8.973 6.614 1.00 81.12 79 PRO A C 1
ATOM 626 O O . PRO A 1 79 ? 2.439 8.444 7.150 1.00 81.12 79 PRO A O 1
ATOM 629 N N . GLU A 1 80 ? 4.640 8.464 6.701 1.00 78.06 80 GLU A N 1
ATOM 630 C CA . GLU A 1 80 ? 5.009 7.252 7.454 1.00 78.06 80 GLU A CA 1
ATOM 631 C C . GLU A 1 80 ? 4.294 5.946 7.070 1.00 78.06 80 GLU A C 1
ATOM 633 O O . GLU A 1 80 ? 4.527 4.912 7.689 1.00 78.06 80 GLU A O 1
ATOM 638 N N . ARG A 1 81 ? 3.494 5.928 5.998 1.00 79.19 81 ARG A N 1
ATOM 639 C CA . ARG A 1 81 ? 2.847 4.696 5.518 1.00 79.19 81 ARG A CA 1
ATOM 640 C C . ARG A 1 81 ? 3.757 3.834 4.657 1.00 79.19 81 ARG A C 1
ATOM 642 O O . ARG A 1 81 ? 3.516 2.640 4.541 1.00 79.19 81 ARG A O 1
ATOM 649 N N . LEU A 1 82 ? 4.812 4.392 4.064 1.00 75.75 82 LEU A N 1
ATOM 650 C CA . LEU A 1 82 ? 5.830 3.594 3.380 1.00 75.75 82 LEU A CA 1
ATOM 651 C C . LEU A 1 82 ? 6.805 3.032 4.421 1.00 75.75 82 LEU A C 1
ATOM 653 O O . LEU A 1 82 ? 7.478 3.805 5.101 1.00 75.75 82 LEU A O 1
ATOM 657 N N . GLY A 1 83 ? 6.875 1.707 4.546 1.00 72.56 83 GLY A N 1
ATOM 658 C CA . GLY A 1 83 ? 7.840 1.014 5.406 1.00 72.56 83 GLY A CA 1
ATOM 659 C C . GLY A 1 83 ? 9.061 0.518 4.635 1.00 72.56 83 GLY A C 1
ATOM 660 O O . GLY A 1 83 ? 10.187 0.635 5.111 1.00 72.56 83 GLY A O 1
ATOM 661 N N . LEU A 1 84 ? 8.842 0.002 3.425 1.00 73.38 84 LEU A N 1
ATOM 662 C CA . LEU A 1 84 ? 9.886 -0.585 2.590 1.00 73.38 84 LEU A CA 1
ATOM 663 C C . LEU A 1 84 ? 9.527 -0.444 1.108 1.00 73.38 84 LEU A C 1
ATOM 665 O O . LEU A 1 84 ? 8.373 -0.640 0.746 1.00 73.38 84 LEU A O 1
ATOM 669 N N . ALA A 1 85 ? 10.500 -0.155 0.246 1.00 75.25 85 ALA A N 1
ATOM 670 C CA . ALA A 1 85 ? 10.346 -0.186 -1.205 1.00 75.25 85 ALA A CA 1
ATOM 671 C C . ALA A 1 85 ? 11.424 -1.081 -1.827 1.00 75.25 85 ALA A C 1
ATOM 673 O O . ALA A 1 85 ? 12.606 -0.766 -1.747 1.00 75.25 85 ALA A O 1
ATOM 674 N N . LEU A 1 86 ? 11.026 -2.193 -2.439 1.00 74.88 86 LEU A N 1
ATOM 675 C CA . LEU A 1 86 ? 11.913 -3.169 -3.070 1.00 74.88 86 LEU A CA 1
ATOM 676 C C . LEU A 1 86 ? 11.840 -3.035 -4.584 1.00 74.88 86 LEU A C 1
ATOM 678 O O . LEU A 1 86 ? 10.756 -3.097 -5.168 1.00 74.88 86 LEU A O 1
ATOM 682 N N . ILE A 1 87 ? 13.005 -2.885 -5.205 1.00 74.75 87 ILE A N 1
ATOM 683 C CA . ILE A 1 87 ? 13.139 -2.747 -6.652 1.00 74.75 87 ILE A CA 1
ATOM 684 C C . ILE A 1 87 ? 14.149 -3.806 -7.120 1.00 74.75 87 ILE A C 1
ATOM 686 O O . ILE A 1 87 ? 15.354 -3.636 -6.895 1.00 74.75 87 ILE A O 1
ATOM 690 N N . PRO A 1 88 ? 13.690 -4.931 -7.699 1.00 70.38 88 PRO A N 1
ATOM 691 C CA . PRO A 1 88 ? 14.559 -5.949 -8.257 1.00 70.38 88 PRO A CA 1
ATOM 692 C C . PRO A 1 88 ? 15.000 -5.546 -9.670 1.00 70.38 88 PRO A C 1
ATOM 694 O O . PRO A 1 88 ? 14.348 -4.748 -10.341 1.00 70.38 88 PRO A O 1
ATOM 697 N N . HIS A 1 89 ? 16.114 -6.122 -10.120 1.00 67.06 89 HIS A N 1
ATOM 698 C CA . HIS A 1 89 ? 16.571 -6.048 -11.510 1.00 67.06 89 HIS A CA 1
ATOM 699 C C . HIS A 1 89 ? 16.668 -4.626 -12.091 1.00 67.06 89 HIS A C 1
ATOM 701 O O . HIS A 1 89 ? 16.144 -4.359 -13.170 1.00 67.06 89 HIS A O 1
ATOM 707 N N . LEU A 1 90 ? 17.378 -3.702 -11.429 1.00 66.00 90 LEU A N 1
ATOM 708 C CA . LEU A 1 90 ? 17.649 -2.407 -12.060 1.00 66.00 90 LEU A CA 1
ATOM 709 C C . LEU A 1 90 ? 18.695 -2.561 -13.171 1.00 66.00 90 LEU A C 1
ATOM 711 O O . LEU A 1 90 ? 19.853 -2.871 -12.867 1.00 66.00 90 LEU A O 1
ATOM 715 N N . PRO A 1 91 ? 18.362 -2.275 -14.445 1.00 69.44 91 PRO A N 1
ATOM 716 C CA . PRO A 1 91 ? 19.389 -2.126 -15.462 1.00 69.44 91 PRO A CA 1
ATOM 717 C C . PRO A 1 91 ? 20.288 -0.936 -15.098 1.00 69.44 91 PRO A C 1
ATOM 719 O O . PRO A 1 91 ? 19.833 0.049 -14.513 1.00 69.44 91 PRO A O 1
ATOM 722 N N . LEU A 1 92 ? 21.567 -1.001 -15.477 1.00 67.19 92 LEU A N 1
ATOM 723 C CA . LEU A 1 92 ? 22.586 0.002 -15.124 1.00 67.19 92 LEU A CA 1
ATOM 724 C C . LEU A 1 92 ? 22.138 1.451 -15.417 1.00 67.19 92 LEU A C 1
ATOM 726 O O . LEU A 1 92 ? 22.411 2.357 -14.635 1.00 67.19 92 LEU A O 1
ATOM 730 N N . LEU A 1 93 ? 21.401 1.664 -16.513 1.00 69.00 93 LEU A N 1
ATOM 731 C CA . LEU A 1 93 ? 20.861 2.972 -16.903 1.00 69.00 93 LEU A CA 1
ATOM 732 C C . LEU A 1 93 ? 19.802 3.513 -15.925 1.00 69.00 93 LEU A C 1
ATOM 734 O O . LEU A 1 93 ? 19.689 4.718 -15.725 1.00 69.00 93 LEU A O 1
ATOM 738 N N . LEU A 1 94 ? 19.012 2.637 -15.305 1.00 66.88 94 LEU A N 1
ATOM 739 C CA . LEU A 1 94 ? 18.025 3.052 -14.314 1.00 66.88 94 LEU A CA 1
ATOM 740 C C . LEU A 1 94 ? 18.711 3.404 -12.987 1.00 66.88 94 LEU A C 1
ATOM 742 O O . LEU A 1 94 ? 18.294 4.342 -12.317 1.00 66.88 94 LEU A O 1
ATOM 746 N N . CYS A 1 95 ? 19.815 2.727 -12.651 1.00 67.69 95 CYS A N 1
ATOM 747 C CA . CYS A 1 95 ? 20.657 3.083 -11.505 1.00 67.69 95 CYS A CA 1
ATOM 748 C C . CYS A 1 95 ? 21.210 4.517 -11.630 1.00 67.69 95 CYS A C 1
ATOM 750 O O . CYS A 1 95 ? 21.104 5.307 -10.692 1.00 67.69 95 CYS A O 1
ATOM 752 N N . THR A 1 96 ? 21.715 4.906 -12.809 1.00 67.94 96 THR A N 1
ATOM 753 C CA . THR A 1 96 ? 22.189 6.284 -13.032 1.00 67.94 96 THR A CA 1
ATOM 754 C C . THR A 1 96 ? 21.055 7.309 -12.974 1.00 67.94 96 THR A C 1
ATOM 756 O O . THR A 1 96 ? 21.248 8.392 -12.423 1.00 67.94 96 THR A O 1
ATOM 759 N N . PHE A 1 97 ? 19.860 6.966 -13.466 1.00 72.12 97 PHE A N 1
ATOM 760 C CA . PHE A 1 97 ? 18.670 7.806 -13.313 1.00 72.12 97 PHE A CA 1
ATOM 761 C C . PHE A 1 97 ? 18.271 7.993 -11.841 1.00 72.12 97 PHE A C 1
ATOM 763 O O . PHE A 1 97 ? 18.032 9.126 -11.428 1.00 72.12 97 PHE A O 1
ATOM 770 N N . TYR A 1 98 ? 18.248 6.925 -11.033 1.00 69.69 98 TYR A N 1
ATOM 771 C CA . TYR A 1 98 ? 17.940 7.025 -9.602 1.00 69.69 98 TYR A CA 1
ATOM 772 C C . TYR A 1 98 ? 18.951 7.899 -8.864 1.00 69.69 98 TYR A C 1
ATOM 774 O O . TYR A 1 98 ? 18.534 8.801 -8.143 1.00 69.69 98 TYR A O 1
ATOM 782 N N . ASN A 1 99 ? 20.250 7.738 -9.125 1.00 71.44 99 ASN A N 1
ATOM 783 C CA . ASN A 1 99 ? 21.282 8.602 -8.544 1.00 71.44 99 ASN A CA 1
ATOM 784 C C . ASN A 1 99 ? 21.096 10.083 -8.923 1.00 71.44 99 ASN A C 1
ATOM 786 O O . ASN A 1 99 ? 21.413 10.966 -8.129 1.00 71.44 99 ASN A O 1
ATOM 790 N N . LEU A 1 100 ? 20.547 10.365 -10.110 1.00 75.19 100 LEU A N 1
ATOM 791 C CA . LEU A 1 100 ? 20.249 11.728 -10.551 1.00 75.19 100 LEU A CA 1
ATOM 792 C C . LEU A 1 100 ? 19.026 12.328 -9.836 1.00 75.19 100 LEU A C 1
ATOM 794 O O . LEU A 1 100 ? 19.024 13.522 -9.538 1.00 75.19 100 LEU A O 1
ATOM 798 N N . ILE A 1 101 ? 17.989 11.526 -9.559 1.00 71.38 101 ILE A N 1
ATOM 799 C CA . ILE A 1 101 ? 16.765 12.003 -8.891 1.00 71.38 101 ILE A CA 1
ATOM 800 C C . ILE A 1 101 ? 16.814 11.913 -7.359 1.00 71.38 101 ILE A C 1
ATOM 802 O O . ILE A 1 101 ? 16.041 12.599 -6.695 1.00 71.38 101 ILE A O 1
ATOM 806 N N . MET A 1 102 ? 17.727 11.119 -6.790 1.00 74.62 102 MET A N 1
ATOM 807 C CA . MET A 1 102 ? 17.928 10.958 -5.345 1.00 74.62 102 MET A CA 1
ATOM 808 C C . MET A 1 102 ? 18.004 12.272 -4.553 1.00 74.62 102 MET A C 1
ATOM 810 O O . MET A 1 102 ? 17.300 12.354 -3.552 1.00 74.62 102 MET A O 1
ATOM 814 N N . PRO A 1 103 ? 18.741 13.329 -4.961 1.00 76.88 103 PRO A N 1
ATOM 815 C CA . PRO A 1 103 ? 18.769 14.584 -4.198 1.00 76.88 103 PRO A CA 1
ATOM 816 C C . PRO A 1 103 ? 17.406 15.293 -4.103 1.00 76.88 103 PRO A C 1
ATOM 818 O O . PRO A 1 103 ? 17.234 16.168 -3.260 1.00 76.88 103 PRO A O 1
ATOM 821 N N . PHE A 1 104 ? 16.436 14.930 -4.948 1.00 72.06 104 PHE A N 1
ATOM 822 C CA . PHE A 1 104 ? 15.070 15.460 -4.905 1.00 72.06 104 PHE A CA 1
ATOM 823 C C . PHE A 1 104 ? 14.113 14.595 -4.072 1.00 72.06 104 PHE A C 1
ATOM 825 O O . PHE A 1 104 ? 12.966 14.990 -3.858 1.00 72.06 104 PHE A O 1
ATOM 832 N N . ILE A 1 105 ? 14.554 13.418 -3.625 1.00 71.94 105 ILE A N 1
ATOM 833 C CA . ILE A 1 105 ? 13.789 12.513 -2.769 1.00 71.94 105 ILE A CA 1
ATOM 834 C C . ILE A 1 105 ? 14.165 12.797 -1.315 1.00 71.94 105 ILE A C 1
ATOM 836 O O . ILE A 1 105 ? 15.342 12.908 -0.978 1.00 71.94 105 ILE A O 1
ATOM 840 N N . ASP A 1 106 ? 13.162 12.881 -0.447 1.00 74.12 106 ASP A N 1
ATOM 841 C CA . ASP A 1 106 ? 13.363 13.072 0.988 1.00 74.12 106 ASP A CA 1
ATOM 842 C C . ASP A 1 106 ? 14.298 11.987 1.590 1.00 74.12 106 ASP A C 1
ATOM 844 O O . ASP A 1 106 ? 14.123 10.801 1.282 1.00 74.12 106 ASP A O 1
ATOM 848 N N . PRO A 1 107 ? 15.271 12.346 2.454 1.00 73.75 107 PRO A N 1
ATOM 849 C CA . PRO A 1 107 ? 16.241 11.398 3.007 1.00 73.75 107 PRO A CA 1
ATOM 850 C C . PRO A 1 107 ? 15.621 10.197 3.732 1.00 73.75 107 PRO A C 1
ATOM 852 O O . PRO A 1 107 ? 16.137 9.086 3.614 1.00 73.75 107 PRO A O 1
ATOM 855 N N . LEU A 1 108 ? 14.493 10.365 4.433 1.00 73.88 108 LEU A N 1
ATOM 856 C CA . LEU A 1 108 ? 13.824 9.250 5.118 1.00 73.88 108 LEU A CA 1
ATOM 857 C C . LEU A 1 108 ? 13.204 8.273 4.119 1.00 73.88 108 LEU A C 1
ATOM 859 O O . LEU A 1 108 ? 13.135 7.071 4.376 1.00 73.88 108 LEU A O 1
ATOM 863 N N . THR A 1 109 ? 12.782 8.774 2.959 1.00 70.81 109 THR A N 1
ATOM 864 C CA . THR A 1 109 ? 12.285 7.935 1.865 1.00 70.81 109 THR A CA 1
ATOM 865 C C . THR A 1 109 ? 13.420 7.129 1.234 1.00 70.81 109 THR A C 1
ATOM 867 O O . THR A 1 109 ? 13.233 5.945 0.958 1.00 70.81 109 THR A O 1
ATOM 870 N N . GLN A 1 110 ? 14.613 7.714 1.076 1.00 72.88 110 GLN A N 1
ATOM 871 C CA . GLN A 1 110 ? 15.781 7.009 0.528 1.00 72.88 110 GLN A CA 1
ATOM 872 C C . GLN A 1 110 ? 16.184 5.803 1.392 1.00 72.88 110 GLN A C 1
ATOM 874 O O . GLN A 1 110 ? 16.453 4.731 0.857 1.00 72.88 110 GLN A O 1
ATOM 879 N N . LEU A 1 111 ? 16.124 5.929 2.723 1.00 75.88 111 LEU A N 1
ATOM 880 C CA . LEU A 1 111 ? 16.429 4.835 3.663 1.00 75.88 111 LEU A CA 1
ATOM 881 C C . LEU A 1 111 ? 15.461 3.644 3.566 1.00 75.88 111 LEU A C 1
ATOM 883 O O . LEU A 1 111 ? 15.777 2.529 3.993 1.00 75.88 111 LEU A O 1
ATOM 887 N N . LYS A 1 112 ? 14.263 3.875 3.026 1.00 74.44 112 LYS A N 1
ATOM 888 C CA . LYS A 1 112 ? 13.225 2.854 2.842 1.00 74.44 112 LYS A CA 1
ATOM 889 C C . LYS A 1 112 ? 13.375 2.128 1.502 1.00 74.44 112 LYS A C 1
ATOM 891 O O . LYS A 1 112 ? 12.797 1.056 1.337 1.00 74.44 112 LYS A O 1
ATOM 896 N N . MET A 1 113 ? 14.162 2.662 0.566 1.00 75.25 113 MET A N 1
ATOM 897 C CA . MET A 1 113 ? 14.407 2.048 -0.738 1.00 75.25 113 MET A CA 1
ATOM 898 C C . MET A 1 113 ? 15.494 0.973 -0.649 1.00 75.25 113 MET A C 1
ATOM 900 O O . MET A 1 113 ? 16.536 1.156 -0.026 1.00 75.25 113 MET A O 1
ATOM 904 N N . VAL A 1 114 ? 15.241 -0.172 -1.273 1.00 75.00 114 VAL A N 1
ATOM 905 C CA . VAL A 1 114 ? 16.150 -1.313 -1.361 1.00 75.00 114 VAL A CA 1
ATOM 906 C C . VAL A 1 114 ? 16.252 -1.717 -2.817 1.00 75.00 114 VAL A C 1
ATOM 908 O O . VAL A 1 114 ? 15.299 -2.213 -3.422 1.00 75.00 114 VAL A O 1
ATOM 911 N N . PHE A 1 115 ? 17.436 -1.491 -3.366 1.00 74.38 115 PHE A N 1
ATOM 912 C CA . PHE A 1 115 ? 17.769 -1.798 -4.745 1.00 74.38 115 PHE A CA 1
ATOM 913 C C . PHE A 1 115 ? 18.442 -3.166 -4.823 1.00 74.38 115 PHE A C 1
ATOM 915 O O . PHE A 1 115 ? 19.272 -3.492 -3.977 1.00 74.38 115 PHE A O 1
ATOM 922 N N . ASN A 1 116 ? 18.100 -3.946 -5.850 1.00 73.69 116 ASN A N 1
ATOM 923 C CA . ASN A 1 116 ? 18.676 -5.268 -6.115 1.00 73.69 116 ASN A CA 1
ATOM 924 C C . ASN A 1 116 ? 18.711 -6.179 -4.865 1.00 73.69 116 ASN A C 1
ATOM 926 O O . ASN A 1 116 ? 19.794 -6.616 -4.457 1.00 73.69 116 ASN A O 1
ATOM 930 N N . PRO A 1 117 ? 17.553 -6.447 -4.222 1.00 73.94 117 PRO A N 1
ATOM 931 C CA . PRO A 1 117 ? 17.491 -7.395 -3.116 1.00 73.94 117 PRO A CA 1
ATOM 932 C C . PRO A 1 117 ? 17.929 -8.790 -3.576 1.00 73.94 117 PRO A C 1
ATOM 934 O O . PRO A 1 117 ? 17.706 -9.177 -4.727 1.00 73.94 117 PRO A O 1
ATOM 937 N N . VAL A 1 118 ? 18.536 -9.556 -2.670 1.00 73.56 118 VAL A N 1
ATOM 938 C CA . VAL A 1 118 ? 18.950 -10.929 -2.970 1.00 73.56 118 VAL A CA 1
ATOM 939 C C . VAL A 1 118 ? 17.748 -11.846 -2.794 1.00 73.56 118 VAL A C 1
ATOM 941 O O . VAL A 1 118 ? 17.211 -11.998 -1.695 1.00 73.56 118 VAL A O 1
ATOM 944 N N . ILE A 1 119 ? 17.327 -12.454 -3.897 1.00 71.38 119 ILE A N 1
ATOM 945 C CA . ILE A 1 119 ? 16.264 -13.451 -3.923 1.00 71.38 119 ILE A CA 1
ATOM 946 C C . ILE A 1 119 ? 16.929 -14.827 -3.829 1.00 71.38 119 ILE A C 1
ATOM 948 O O . ILE A 1 119 ? 17.689 -15.209 -4.717 1.00 71.38 119 ILE A O 1
ATOM 952 N N . THR A 1 120 ? 16.662 -15.569 -2.754 1.00 74.81 120 THR A N 1
ATOM 953 C CA . THR A 1 120 ? 17.155 -16.946 -2.567 1.00 74.81 120 THR A CA 1
ATOM 954 C C . THR A 1 120 ? 15.990 -17.906 -2.331 1.00 74.81 120 THR A C 1
ATOM 956 O O . THR A 1 120 ? 14.857 -17.476 -2.130 1.00 74.81 120 THR A O 1
ATOM 959 N N . GLU A 1 121 ? 16.255 -19.213 -2.317 1.00 70.00 121 GLU A N 1
ATOM 960 C CA . GLU A 1 121 ? 15.250 -20.232 -1.966 1.00 70.00 121 GLU A CA 1
ATOM 961 C C . GLU A 1 121 ? 14.713 -20.071 -0.534 1.00 70.00 121 GLU A C 1
ATOM 963 O O . GLU A 1 121 ? 13.575 -20.432 -0.251 1.00 70.00 121 GLU A O 1
ATOM 968 N N . ASN A 1 122 ? 15.509 -19.467 0.353 1.00 68.62 122 ASN A N 1
ATOM 969 C CA . ASN A 1 122 ? 15.160 -19.251 1.756 1.00 68.62 122 ASN A CA 1
ATOM 970 C C . ASN A 1 122 ? 14.407 -17.930 1.989 1.00 68.62 122 ASN A C 1
ATOM 972 O O . ASN A 1 122 ? 14.063 -17.620 3.123 1.00 68.62 122 ASN A O 1
ATOM 976 N N . GLY A 1 123 ? 14.148 -17.144 0.939 1.00 70.94 123 GLY A N 1
ATOM 977 C CA . GLY A 1 123 ? 13.368 -15.910 1.020 1.00 70.94 123 GLY A CA 1
ATOM 978 C C . GLY A 1 123 ? 14.047 -14.710 0.370 1.00 70.94 123 GLY A C 1
ATOM 979 O O . GLY A 1 123 ? 15.063 -14.829 -0.326 1.00 70.94 123 GLY A O 1
ATOM 980 N N . LEU A 1 124 ? 13.452 -13.539 0.606 1.00 73.94 124 LEU A N 1
ATOM 981 C CA . LEU A 1 124 ? 13.947 -12.257 0.112 1.00 73.94 124 LEU A CA 1
ATOM 982 C C . LEU A 1 124 ? 14.777 -11.559 1.185 1.00 73.94 124 LEU A C 1
ATOM 984 O O . LEU A 1 124 ? 14.286 -11.316 2.288 1.00 73.94 124 LEU A O 1
ATOM 988 N N . PHE A 1 125 ? 15.998 -11.168 0.831 1.00 74.94 125 PHE A N 1
ATOM 989 C CA . PHE A 1 125 ? 16.944 -10.530 1.740 1.00 74.94 125 PHE A CA 1
ATOM 990 C C . PHE A 1 125 ? 17.295 -9.109 1.296 1.00 74.94 125 PHE A C 1
ATOM 992 O O . PHE A 1 125 ? 17.401 -8.805 0.103 1.00 74.94 125 PHE A O 1
ATOM 999 N N . ARG A 1 126 ? 17.498 -8.223 2.276 1.00 68.06 126 ARG A N 1
ATOM 1000 C CA . ARG A 1 126 ? 17.912 -6.836 2.042 1.00 68.06 126 ARG A CA 1
ATOM 1001 C C . ARG A 1 126 ? 19.403 -6.769 1.706 1.00 68.06 126 ARG A C 1
ATOM 1003 O O . ARG A 1 126 ? 20.230 -7.162 2.524 1.00 68.06 126 ARG A O 1
ATOM 1010 N N . THR A 1 127 ? 19.741 -6.199 0.551 1.00 63.69 127 THR A N 1
ATOM 1011 C CA . THR A 1 127 ? 21.119 -5.796 0.231 1.00 63.69 127 THR A CA 1
ATOM 1012 C C . THR A 1 127 ? 21.381 -4.444 0.893 1.00 63.69 127 THR A C 1
ATOM 1014 O O . THR A 1 127 ? 20.642 -3.487 0.653 1.00 63.69 127 THR A O 1
ATOM 1017 N N . VAL A 1 128 ? 22.378 -4.362 1.777 1.00 53.88 128 VAL A N 1
ATOM 1018 C CA . VAL A 1 128 ? 22.786 -3.088 2.385 1.00 53.88 128 VAL A CA 1
ATOM 1019 C C . VAL A 1 128 ? 23.476 -2.266 1.300 1.00 53.88 128 VAL A C 1
ATOM 1021 O O . VAL A 1 128 ? 24.459 -2.713 0.712 1.00 53.88 128 VAL A O 1
ATOM 1024 N N . VAL A 1 129 ? 22.941 -1.083 1.001 1.00 46.56 129 VAL A N 1
ATOM 1025 C CA . VAL A 1 129 ? 23.521 -0.138 0.036 1.00 46.56 129 VAL A CA 1
ATOM 1026 C C . VAL A 1 129 ? 24.612 0.674 0.740 1.00 46.56 129 VAL A C 1
ATOM 1028 O O . VAL A 1 129 ? 24.547 1.890 0.785 1.00 46.56 129 VAL A O 1
ATOM 1031 N N . ASP A 1 130 ? 25.609 -0.002 1.307 1.00 35.53 130 ASP A N 1
ATOM 1032 C CA . ASP A 1 130 ? 26.855 0.632 1.732 1.00 35.53 130 ASP A CA 1
ATOM 1033 C C . ASP A 1 130 ? 27.965 -0.022 0.915 1.00 35.53 130 ASP A C 1
ATOM 1035 O O . ASP A 1 130 ? 28.335 -1.176 1.139 1.00 35.53 130 ASP A O 1
ATOM 1039 N N . ALA A 1 131 ? 28.473 0.706 -0.077 1.00 37.22 131 ALA A N 1
ATOM 1040 C CA . ALA A 1 131 ? 29.450 0.240 -1.061 1.00 37.22 131 ALA A CA 1
ATOM 1041 C C . ALA A 1 131 ? 30.825 -0.183 -0.481 1.00 37.22 131 ALA A C 1
ATOM 1043 O O . ALA A 1 131 ? 31.748 -0.441 -1.246 1.00 37.22 131 ALA A O 1
ATOM 1044 N N . GLU A 1 132 ? 30.973 -0.310 0.842 1.00 32.19 132 GLU A N 1
ATOM 1045 C CA . GLU A 1 132 ? 32.197 -0.775 1.513 1.00 32.19 132 GLU A CA 1
ATOM 1046 C C . GLU A 1 132 ? 31.978 -1.952 2.483 1.00 32.19 132 GLU A C 1
ATOM 1048 O O . GLU A 1 132 ? 32.934 -2.449 3.074 1.00 32.19 132 GLU A O 1
ATOM 1053 N N . ALA A 1 133 ? 30.757 -2.477 2.615 1.00 32.50 133 ALA A N 1
ATOM 1054 C CA . ALA A 1 133 ? 30.471 -3.623 3.479 1.00 32.50 133 ALA A CA 1
ATOM 1055 C C . ALA A 1 133 ? 30.086 -4.867 2.664 1.00 32.50 133 ALA A C 1
ATOM 1057 O O . ALA A 1 133 ? 29.008 -5.437 2.827 1.00 32.50 133 ALA A O 1
ATOM 1058 N N . TRP A 1 134 ? 30.996 -5.346 1.809 1.00 29.12 134 TRP A N 1
ATOM 1059 C CA . TRP A 1 134 ? 30.899 -6.680 1.201 1.00 29.12 134 TRP A CA 1
ATOM 1060 C C . TRP A 1 134 ? 31.251 -7.772 2.230 1.00 29.12 134 TRP A C 1
ATOM 1062 O O . TRP A 1 134 ? 32.168 -8.565 2.044 1.00 29.12 134 TRP A O 1
ATOM 1072 N N . SER A 1 135 ? 30.532 -7.810 3.352 1.00 30.75 135 SER A N 1
ATOM 1073 C CA . SER A 1 135 ? 30.557 -8.940 4.279 1.00 30.75 135 SER A CA 1
ATOM 1074 C C . SER A 1 135 ? 29.254 -9.707 4.112 1.00 30.75 135 SER A C 1
ATOM 1076 O O . SER A 1 135 ? 28.179 -9.221 4.455 1.00 30.75 135 SER A O 1
ATOM 1078 N N . ALA A 1 136 ? 29.355 -10.907 3.546 1.00 34.84 136 ALA A N 1
ATOM 1079 C CA . ALA A 1 136 ? 28.257 -11.766 3.103 1.00 34.84 136 ALA A CA 1
ATOM 1080 C C . ALA A 1 136 ? 27.295 -12.264 4.211 1.00 34.84 136 ALA A C 1
ATOM 1082 O O . ALA A 1 136 ? 26.484 -13.147 3.951 1.00 34.84 136 ALA A O 1
ATOM 1083 N N . ASN A 1 137 ? 27.351 -11.710 5.428 1.00 38.56 137 ASN A N 1
ATOM 1084 C CA . ASN A 1 137 ? 26.703 -12.279 6.613 1.00 38.56 137 ASN A CA 1
ATOM 1085 C C . ASN A 1 137 ? 25.726 -11.334 7.346 1.00 38.56 137 ASN A C 1
ATOM 1087 O O . ASN A 1 137 ? 25.288 -11.673 8.441 1.00 38.56 137 ASN A O 1
ATOM 1091 N N . SER A 1 138 ? 25.347 -10.186 6.768 1.00 43.56 138 SER A N 1
ATOM 1092 C CA . SER A 1 138 ? 24.433 -9.217 7.418 1.00 43.56 138 SER A CA 1
ATOM 1093 C C . SER A 1 138 ? 23.178 -8.894 6.598 1.00 43.56 138 SER A C 1
ATOM 1095 O O . SER A 1 138 ? 22.660 -7.780 6.657 1.00 43.56 138 SER A O 1
ATOM 1097 N N . ALA A 1 139 ? 22.683 -9.843 5.803 1.00 57.22 139 ALA A N 1
ATOM 1098 C CA . ALA A 1 139 ? 21.445 -9.657 5.054 1.00 57.22 139 ALA A CA 1
ATOM 1099 C C . ALA A 1 139 ? 20.236 -9.983 5.952 1.00 57.22 139 ALA A C 1
ATOM 1101 O O . ALA A 1 139 ? 20.010 -11.139 6.305 1.00 57.22 139 ALA A O 1
ATOM 1102 N N . SER A 1 140 ? 19.457 -8.971 6.341 1.00 65.56 140 SER A N 1
ATOM 1103 C CA . SER A 1 140 ? 18.209 -9.193 7.081 1.00 65.56 140 SER A CA 1
ATOM 1104 C C . SER A 1 140 ? 17.139 -9.750 6.143 1.00 65.56 140 SER A C 1
ATOM 1106 O O . SER A 1 140 ? 16.869 -9.165 5.087 1.00 65.56 140 SER A O 1
ATOM 1108 N N . GLN A 1 141 ? 16.530 -10.870 6.531 1.00 70.69 141 GLN A N 1
ATOM 1109 C CA . GLN A 1 141 ? 15.390 -11.451 5.826 1.00 70.69 141 GLN A CA 1
ATOM 1110 C C . GLN A 1 141 ? 14.189 -10.503 5.918 1.00 70.69 141 GLN A C 1
ATOM 1112 O O . GLN A 1 141 ? 13.860 -10.001 6.992 1.00 70.69 141 GLN A O 1
ATOM 1117 N N . VAL A 1 142 ? 13.563 -10.234 4.776 1.00 74.06 142 VAL A N 1
ATOM 1118 C CA . VAL A 1 142 ? 12.426 -9.316 4.644 1.00 74.06 142 VAL A CA 1
ATOM 1119 C C . VAL A 1 142 ? 11.123 -10.088 4.473 1.00 74.06 142 VAL A C 1
ATOM 1121 O O . VAL A 1 142 ? 10.132 -9.763 5.123 1.00 74.06 142 VAL A O 1
ATOM 1124 N N . PHE A 1 143 ? 11.126 -11.099 3.600 1.00 77.50 143 PHE A N 1
ATOM 1125 C CA . PHE A 1 143 ? 9.959 -11.934 3.327 1.00 77.50 143 PHE A CA 1
ATOM 1126 C C . PHE A 1 143 ? 10.322 -13.409 3.278 1.00 77.50 143 PHE A C 1
ATOM 1128 O O . PHE A 1 143 ? 11.358 -13.798 2.728 1.00 77.50 143 PHE A O 1
ATOM 1135 N N . GLU A 1 144 ? 9.406 -14.219 3.793 1.00 76.75 144 GLU A N 1
ATOM 1136 C CA . GLU A 1 144 ? 9.433 -15.669 3.681 1.00 76.75 144 GLU A CA 1
ATOM 1137 C C . GLU A 1 144 ? 9.009 -16.112 2.273 1.00 76.75 144 GLU A C 1
ATOM 1139 O O . GLU A 1 144 ? 8.129 -15.490 1.666 1.00 76.75 144 GLU A O 1
ATOM 1144 N N . PRO A 1 145 ? 9.526 -17.242 1.757 1.00 75.50 145 PRO A N 1
ATOM 1145 C CA . PRO A 1 145 ? 9.104 -17.785 0.464 1.00 75.50 145 PRO A CA 1
ATOM 1146 C C . PRO A 1 145 ? 7.590 -18.012 0.360 1.00 75.50 145 PRO A C 1
ATOM 1148 O O . PRO A 1 145 ? 7.013 -17.807 -0.702 1.00 75.50 145 PRO A O 1
ATOM 1151 N N . GLY A 1 146 ? 6.947 -18.388 1.475 1.00 76.06 146 GLY A N 1
ATOM 1152 C CA . GLY A 1 146 ? 5.493 -18.570 1.596 1.00 76.06 146 GLY A CA 1
ATOM 1153 C C . GLY A 1 146 ? 4.675 -17.305 1.374 1.00 76.06 146 GLY A C 1
ATOM 1154 O O . GLY A 1 146 ? 3.488 -17.387 1.060 1.00 76.06 146 GLY A O 1
ATOM 1155 N N . GLN A 1 147 ? 5.305 -16.145 1.529 1.00 74.06 147 GLN A N 1
ATOM 1156 C CA . GLN A 1 147 ? 4.697 -14.871 1.213 1.00 74.06 147 GLN A CA 1
ATOM 1157 C C . GLN A 1 147 ? 4.913 -14.597 -0.271 1.00 74.06 147 GLN A C 1
ATOM 1159 O O . GLN A 1 147 ? 3.949 -14.314 -0.946 1.00 74.06 147 GLN A O 1
ATOM 1164 N N . LEU A 1 148 ? 6.116 -14.759 -0.813 1.00 74.44 148 LEU A N 1
ATOM 1165 C CA . LEU A 1 148 ? 6.461 -14.375 -2.186 1.00 74.44 148 LEU A CA 1
ATOM 1166 C C . LEU A 1 148 ? 5.695 -15.145 -3.287 1.00 74.44 148 LEU A C 1
ATOM 1168 O O . LEU A 1 148 ? 5.420 -16.344 -3.176 1.00 74.44 148 LEU A O 1
ATOM 1172 N N . VAL A 1 149 ? 5.419 -14.466 -4.407 1.00 75.81 149 VAL A N 1
ATOM 1173 C CA . VAL A 1 149 ? 4.963 -15.114 -5.649 1.00 75.81 149 VAL A CA 1
ATOM 1174 C C . VAL A 1 149 ? 6.122 -15.795 -6.376 1.00 75.81 149 VAL A C 1
ATOM 1176 O O . VAL A 1 149 ? 7.258 -15.321 -6.364 1.00 75.81 149 VAL A O 1
ATOM 1179 N N . ARG A 1 150 ? 5.835 -16.921 -7.030 1.00 76.12 150 ARG A N 1
ATOM 1180 C CA . ARG A 1 150 ? 6.836 -17.698 -7.769 1.00 76.12 150 ARG A CA 1
ATOM 1181 C C . ARG A 1 150 ? 7.387 -16.944 -8.979 1.00 76.12 150 ARG A C 1
ATOM 1183 O O . ARG A 1 150 ? 8.588 -16.975 -9.229 1.00 76.12 150 ARG A O 1
ATOM 1190 N N . GLU A 1 151 ? 6.514 -16.280 -9.728 1.00 74.25 151 GLU A N 1
ATOM 1191 C CA . GLU A 1 151 ? 6.888 -15.497 -10.907 1.00 74.25 151 GLU A CA 1
ATOM 1192 C C . GLU A 1 151 ? 7.523 -14.160 -10.482 1.00 74.25 151 GLU A C 1
ATOM 1194 O O . GLU A 1 151 ? 6.964 -13.440 -9.658 1.00 74.25 151 GLU A O 1
ATOM 1199 N N . GLY A 1 152 ? 8.720 -13.851 -10.992 1.00 71.31 152 GLY A N 1
ATOM 1200 C CA . GLY A 1 152 ? 9.464 -12.613 -10.701 1.00 71.31 152 GLY A CA 1
ATOM 1201 C C . GLY A 1 152 ? 10.186 -12.563 -9.344 1.00 71.31 152 GLY A C 1
ATOM 1202 O O . GLY A 1 152 ? 11.220 -11.912 -9.239 1.00 71.31 152 GLY A O 1
ATOM 1203 N N . TRP A 1 153 ? 9.705 -13.284 -8.322 1.00 74.88 153 TRP A N 1
ATOM 1204 C CA . TRP A 1 153 ? 10.204 -13.157 -6.938 1.00 74.88 153 TRP A CA 1
ATOM 1205 C C . TRP A 1 153 ? 10.653 -14.467 -6.267 1.00 74.88 153 TRP A C 1
ATOM 1207 O O . TRP A 1 153 ? 10.974 -14.457 -5.081 1.00 74.88 153 TRP A O 1
ATOM 1217 N N . ASN A 1 154 ? 10.703 -15.583 -7.008 1.00 75.75 154 ASN A N 1
ATOM 1218 C CA . ASN A 1 154 ? 11.150 -16.911 -6.544 1.00 75.75 154 ASN A CA 1
ATOM 1219 C C . ASN A 1 154 ? 10.468 -17.419 -5.255 1.00 75.75 154 ASN A C 1
ATOM 1221 O O . ASN A 1 154 ? 11.059 -18.158 -4.470 1.00 75.75 154 ASN A O 1
ATOM 1225 N N . GLY A 1 155 ? 9.224 -17.011 -5.020 1.00 77.81 155 GLY A N 1
ATOM 1226 C CA . GLY A 1 155 ? 8.427 -17.504 -3.907 1.00 77.81 155 GLY A CA 1
ATOM 1227 C C . GLY A 1 155 ? 7.767 -18.855 -4.155 1.00 77.81 155 GLY A C 1
ATOM 1228 O O . GLY A 1 155 ? 7.875 -19.445 -5.232 1.00 77.81 155 GLY A O 1
ATOM 1229 N N . SER A 1 156 ? 7.026 -19.340 -3.159 1.00 79.56 156 SER A N 1
ATOM 1230 C CA . SER A 1 156 ? 6.282 -20.599 -3.264 1.00 79.56 156 SER A CA 1
ATOM 1231 C C . SER A 1 156 ? 4.841 -20.416 -3.748 1.00 79.56 156 SER A C 1
ATOM 1233 O O . SER A 1 156 ? 4.211 -21.394 -4.156 1.00 79.56 156 SER A O 1
ATOM 1235 N N . GLN A 1 157 ? 4.313 -19.185 -3.769 1.00 76.31 157 GLN A N 1
ATOM 1236 C CA . GLN A 1 157 ? 2.927 -18.929 -4.167 1.00 76.31 157 GLN A CA 1
ATOM 1237 C C . GLN A 1 157 ? 2.772 -18.870 -5.689 1.00 76.31 157 GLN A C 1
ATOM 1239 O O . GLN A 1 157 ? 3.302 -17.984 -6.362 1.00 76.31 157 GLN A O 1
ATOM 1244 N N . SER A 1 158 ? 1.986 -19.788 -6.256 1.00 77.38 158 SER A N 1
ATOM 1245 C CA . SER A 1 158 ? 1.565 -19.711 -7.657 1.00 77.38 158 SER A CA 1
ATOM 1246 C C . SER A 1 158 ? 0.369 -18.766 -7.789 1.00 77.38 158 SER A C 1
ATOM 1248 O O . SER A 1 158 ? -0.762 -19.140 -7.469 1.00 77.38 158 SER A O 1
ATOM 1250 N N . PHE A 1 159 ? 0.610 -17.550 -8.271 1.00 75.75 159 PHE A N 1
ATOM 1251 C CA . PHE A 1 159 ? -0.433 -16.561 -8.519 1.00 75.75 159 PHE A CA 1
ATOM 1252 C C . PHE A 1 159 ? -0.590 -16.325 -10.020 1.00 75.75 159 PHE A C 1
ATOM 1254 O O . PHE A 1 159 ? 0.360 -15.936 -10.687 1.00 75.75 159 PHE A O 1
ATOM 1261 N N . ILE A 1 160 ? -1.795 -16.548 -10.544 1.00 77.94 160 ILE A N 1
ATOM 1262 C CA . ILE A 1 160 ? -2.152 -16.228 -11.930 1.00 77.94 160 ILE A CA 1
ATOM 1263 C C . ILE A 1 160 ? -3.244 -15.167 -11.877 1.00 77.94 160 ILE A C 1
ATOM 1265 O O . ILE A 1 160 ? -4.328 -15.405 -11.337 1.00 77.94 160 ILE A O 1
ATOM 1269 N N . TYR A 1 161 ? -2.960 -13.991 -12.432 1.00 78.31 161 TYR A N 1
ATOM 1270 C CA . TYR A 1 161 ? -3.905 -12.884 -12.411 1.00 78.31 161 TYR A CA 1
ATOM 1271 C C . TYR A 1 161 ? -5.072 -13.133 -13.376 1.00 78.31 161 TYR A C 1
ATOM 1273 O O . TYR A 1 161 ? -4.894 -13.190 -14.591 1.00 78.31 161 TYR A O 1
ATOM 1281 N N . SER A 1 162 ? -6.286 -13.217 -12.833 1.00 85.12 162 SER A N 1
ATOM 1282 C CA . SER A 1 162 ? -7.535 -13.169 -13.597 1.00 85.12 162 SER A CA 1
ATOM 1283 C C . SER A 1 162 ? -8.362 -11.995 -13.098 1.00 85.12 162 SER A C 1
ATOM 1285 O O . SER A 1 162 ? -8.842 -12.024 -11.966 1.00 85.12 162 SER A O 1
ATOM 1287 N N . HIS A 1 163 ? -8.523 -10.959 -13.927 1.00 81.94 163 HIS A N 1
ATOM 1288 C CA . HIS A 1 163 ? -9.175 -9.713 -13.514 1.00 81.94 163 HIS A CA 1
ATOM 1289 C C . HIS A 1 163 ? -10.588 -9.951 -12.969 1.00 81.94 163 HIS A C 1
ATOM 1291 O O . HIS A 1 163 ? -10.903 -9.485 -11.879 1.00 81.94 163 HIS A O 1
ATOM 1297 N N . ALA A 1 164 ? -11.404 -10.732 -13.684 1.00 87.06 164 ALA A N 1
ATOM 1298 C CA . ALA A 1 164 ? -12.794 -10.999 -13.312 1.00 87.06 164 ALA A CA 1
ATOM 1299 C C . ALA A 1 164 ? -12.925 -11.665 -11.933 1.00 87.06 164 ALA A C 1
ATOM 1301 O O . ALA A 1 164 ? -13.848 -11.362 -11.190 1.00 87.06 164 ALA A O 1
ATOM 1302 N N . VAL A 1 165 ? -11.981 -12.538 -11.573 1.00 85.50 165 VAL A N 1
ATOM 1303 C CA . VAL A 1 165 ? -12.005 -13.258 -10.291 1.00 85.50 165 VAL A CA 1
ATOM 1304 C C . VAL A 1 165 ? -11.353 -12.429 -9.186 1.00 85.50 165 VAL A C 1
ATOM 1306 O O . VAL A 1 165 ? -11.911 -12.266 -8.104 1.00 85.50 165 VAL A O 1
ATOM 1309 N N . TYR A 1 166 ? -10.159 -11.900 -9.453 1.00 85.12 166 TYR A N 1
ATOM 1310 C CA . TYR A 1 166 ? -9.353 -11.190 -8.465 1.00 85.12 166 TYR A CA 1
ATOM 1311 C C . TYR A 1 166 ? -10.004 -9.875 -8.035 1.00 85.12 166 TYR A C 1
ATOM 1313 O O . TYR A 1 166 ? -10.030 -9.562 -6.848 1.00 85.12 166 TYR A O 1
ATOM 1321 N N . TRP A 1 167 ? -10.526 -9.104 -8.992 1.00 86.06 167 TRP A N 1
ATOM 1322 C CA . TRP A 1 167 ? -11.049 -7.768 -8.722 1.00 86.06 167 TRP A CA 1
ATOM 1323 C C . TRP A 1 167 ? -12.278 -7.802 -7.816 1.00 86.06 167 TRP A C 1
ATOM 1325 O O . TRP A 1 167 ? -12.340 -7.066 -6.832 1.00 86.06 167 TRP A O 1
ATOM 1335 N N . GLU A 1 168 ? -13.226 -8.694 -8.110 1.00 89.44 168 GLU A N 1
ATOM 1336 C CA . GLU A 1 168 ? -14.436 -8.862 -7.307 1.00 89.44 168 GLU A CA 1
ATOM 1337 C C . GLU A 1 168 ? -14.101 -9.369 -5.899 1.00 89.44 168 GLU A C 1
ATOM 1339 O O . GLU A 1 168 ? -14.582 -8.816 -4.908 1.00 89.44 168 GLU A O 1
ATOM 1344 N N . ALA A 1 169 ? -13.210 -10.360 -5.797 1.00 88.88 169 ALA A N 1
ATOM 1345 C CA . ALA A 1 169 ? -12.762 -10.888 -4.513 1.00 88.88 169 ALA A CA 1
ATOM 1346 C C . ALA A 1 169 ? -12.051 -9.823 -3.661 1.00 88.88 169 ALA A C 1
ATOM 1348 O O . ALA A 1 169 ? -12.342 -9.700 -2.470 1.00 88.88 169 ALA A O 1
ATOM 1349 N N . LEU A 1 170 ? -11.157 -9.026 -4.261 1.00 87.06 170 LEU A N 1
ATOM 1350 C CA . LEU A 1 170 ? -10.456 -7.935 -3.582 1.00 87.06 170 LEU A CA 1
ATOM 1351 C C . LEU A 1 170 ? -11.442 -6.882 -3.072 1.00 87.06 170 LEU A C 1
ATOM 1353 O O . LEU A 1 170 ? -11.395 -6.511 -1.900 1.00 87.06 170 LEU A O 1
ATOM 1357 N N . ALA A 1 171 ? -12.338 -6.408 -3.941 1.00 90.38 171 ALA A N 1
ATOM 1358 C CA . ALA A 1 171 ? -13.314 -5.385 -3.587 1.00 90.38 171 ALA A CA 1
ATOM 1359 C C . ALA A 1 171 ? -14.215 -5.855 -2.438 1.00 90.38 171 ALA A C 1
ATOM 1361 O O . ALA A 1 171 ? -14.387 -5.129 -1.459 1.00 90.38 171 ALA A O 1
ATOM 1362 N N . LYS A 1 172 ? -14.717 -7.093 -2.520 1.00 92.12 172 LYS A N 1
ATOM 1363 C CA . LYS A 1 172 ? -15.543 -7.701 -1.475 1.00 92.12 172 LYS A CA 1
ATOM 1364 C C . LYS A 1 172 ? -14.793 -7.813 -0.147 1.00 92.12 172 LYS A C 1
ATOM 1366 O O . LYS A 1 172 ? -15.315 -7.392 0.881 1.00 92.12 172 LYS A O 1
ATOM 1371 N N . LEU A 1 173 ? -13.558 -8.315 -0.162 1.00 89.69 173 LEU A N 1
ATOM 1372 C CA . LEU A 1 173 ? -12.746 -8.473 1.047 1.00 89.69 173 LEU A CA 1
ATOM 1373 C C . LEU A 1 173 ? -12.454 -7.130 1.734 1.00 89.69 173 LEU A C 1
ATOM 1375 O O . LEU A 1 173 ? -12.561 -7.019 2.958 1.00 89.69 173 LEU A O 1
ATOM 1379 N N . CYS A 1 174 ? -12.085 -6.106 0.961 1.00 91.31 174 CYS 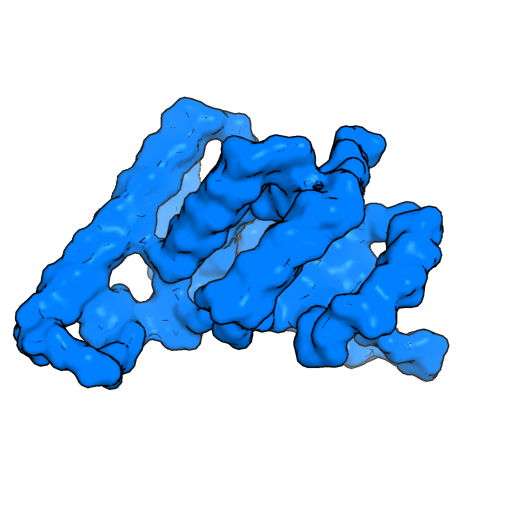A N 1
ATOM 1380 C CA . CYS A 1 174 ? -11.828 -4.770 1.497 1.00 91.31 174 CYS A CA 1
ATOM 1381 C C . CYS A 1 174 ? -13.102 -4.132 2.062 1.00 91.31 174 CYS A C 1
ATOM 1383 O O . CYS A 1 174 ? -13.049 -3.510 3.124 1.00 91.31 174 CYS A O 1
ATOM 1385 N N . GLU A 1 175 ? -14.245 -4.314 1.397 1.00 93.38 175 GLU A N 1
ATOM 1386 C CA . GLU A 1 175 ? -15.531 -3.806 1.875 1.00 93.38 175 GLU A CA 1
ATOM 1387 C C . GLU A 1 175 ? -15.960 -4.480 3.184 1.00 93.38 175 GLU A C 1
ATOM 1389 O O . GLU A 1 175 ? -16.325 -3.803 4.143 1.00 93.38 175 GLU A O 1
ATOM 1394 N N . GLU A 1 176 ? -15.822 -5.804 3.280 1.00 93.25 176 GLU A N 1
ATOM 1395 C CA . GLU A 1 176 ? -16.107 -6.558 4.505 1.00 93.25 176 GLU A CA 1
ATOM 1396 C C . GLU A 1 176 ? -15.227 -6.105 5.680 1.00 93.25 176 GLU A C 1
ATOM 1398 O O . GLU A 1 176 ? -15.710 -5.947 6.805 1.00 93.25 176 GLU A O 1
ATOM 1403 N N . ARG A 1 177 ? -13.928 -5.872 5.450 1.00 91.38 177 ARG A N 1
ATOM 1404 C CA . ARG A 1 177 ? -13.018 -5.357 6.488 1.00 91.38 177 ARG A CA 1
ATOM 1405 C C . ARG A 1 177 ? -13.382 -3.942 6.922 1.00 91.38 177 ARG A C 1
ATOM 1407 O O . ARG A 1 177 ? -13.487 -3.702 8.124 1.00 91.38 177 ARG A O 1
ATOM 1414 N N . ARG A 1 178 ? -13.639 -3.035 5.976 1.00 92.00 178 ARG A N 1
ATOM 1415 C CA . ARG A 1 178 ? -14.045 -1.658 6.293 1.00 92.00 178 ARG A CA 1
ATOM 1416 C C . ARG A 1 178 ? -15.358 -1.638 7.066 1.00 92.00 178 ARG A C 1
ATOM 1418 O O . ARG A 1 178 ? -15.445 -0.977 8.096 1.00 92.00 178 ARG A O 1
ATOM 1425 N N . SER A 1 179 ? -16.347 -2.407 6.617 1.00 94.38 179 SER A N 1
ATOM 1426 C CA . SER A 1 179 ? -17.643 -2.530 7.284 1.00 94.38 179 SER A CA 1
ATOM 1427 C C . SER A 1 179 ? -17.496 -3.034 8.722 1.00 94.38 179 SER A C 1
ATOM 1429 O O . SER A 1 179 ? -18.068 -2.446 9.641 1.00 94.38 179 SER A O 1
ATOM 1431 N N . ARG A 1 180 ? -16.674 -4.068 8.958 1.00 93.19 180 ARG A N 1
ATOM 1432 C CA . ARG A 1 180 ? -16.385 -4.556 10.319 1.00 93.19 180 ARG A CA 1
ATOM 1433 C C . ARG A 1 180 ? -15.728 -3.490 11.190 1.00 93.19 180 ARG A C 1
ATOM 1435 O O . ARG A 1 180 ? -16.165 -3.306 12.323 1.00 93.19 180 ARG A O 1
ATOM 1442 N N . MET A 1 181 ? -14.750 -2.768 10.649 1.00 91.12 181 MET A N 1
ATOM 1443 C CA . MET A 1 181 ? -14.053 -1.697 11.360 1.00 91.12 181 MET A CA 1
ATOM 1444 C C . MET A 1 181 ? -14.997 -0.554 11.749 1.00 91.12 181 MET A C 1
ATOM 1446 O O . MET A 1 181 ? -14.981 -0.097 12.888 1.00 91.12 181 MET A O 1
ATOM 1450 N N . VAL A 1 182 ? -15.875 -0.131 10.836 1.00 92.50 182 VAL A N 1
ATOM 1451 C CA . VAL A 1 182 ? -16.886 0.904 11.101 1.00 92.50 182 VAL A CA 1
ATOM 1452 C C . VAL A 1 182 ? -17.859 0.446 12.190 1.00 92.50 182 VAL A C 1
ATOM 1454 O O . VAL A 1 182 ? -18.120 1.184 13.139 1.00 92.50 182 VAL A O 1
ATOM 1457 N N . VAL A 1 183 ? -18.354 -0.793 12.116 1.00 94.88 183 VAL A N 1
ATOM 1458 C CA . VAL A 1 183 ? -19.231 -1.360 13.153 1.00 94.88 183 VAL A CA 1
ATOM 1459 C C . VAL A 1 183 ? -18.518 -1.435 14.507 1.00 94.88 183 VAL A C 1
ATOM 1461 O O . VAL A 1 183 ? -19.116 -1.080 15.524 1.00 94.88 183 VAL A O 1
ATOM 1464 N N . ALA A 1 184 ? -17.255 -1.865 14.543 1.00 92.50 184 ALA A N 1
ATOM 1465 C CA . ALA A 1 184 ? -16.455 -1.908 15.765 1.00 92.50 184 ALA A CA 1
ATOM 1466 C C . ALA A 1 184 ? -16.271 -0.506 16.364 1.00 92.50 184 ALA A C 1
ATOM 1468 O O . ALA A 1 184 ? -16.536 -0.315 17.551 1.00 92.50 184 ALA A O 1
ATOM 1469 N N . LEU A 1 185 ? -15.943 0.486 15.532 1.00 92.75 185 LEU A N 1
ATOM 1470 C CA . LEU A 1 185 ? -15.807 1.884 15.936 1.00 92.75 185 LEU A CA 1
ATOM 1471 C C . LEU A 1 185 ? -17.109 2.440 16.533 1.00 92.75 185 LEU A C 1
ATOM 1473 O O . LEU A 1 185 ? -17.085 3.101 17.571 1.00 92.75 185 LEU A O 1
ATOM 1477 N N . HIS A 1 186 ? -18.259 2.138 15.928 1.00 93.38 186 HIS A N 1
ATOM 1478 C CA . HIS A 1 186 ? -19.553 2.548 16.476 1.00 93.38 186 HIS A CA 1
ATOM 1479 C C . HIS A 1 186 ? -19.870 1.870 17.816 1.00 93.38 186 HIS A C 1
ATOM 1481 O O . HIS A 1 186 ? -20.405 2.526 18.709 1.00 93.38 186 HIS A O 1
ATOM 1487 N N . ARG A 1 187 ? -19.507 0.593 18.000 1.00 93.75 187 ARG A N 1
ATOM 1488 C CA . ARG A 1 187 ? -19.737 -0.140 19.262 1.00 93.75 187 ARG A CA 1
ATOM 1489 C C . ARG A 1 187 ? -18.993 0.464 20.451 1.00 93.75 187 ARG A C 1
ATOM 1491 O O . ARG A 1 187 ? -19.527 0.468 21.554 1.00 93.75 187 ARG A O 1
ATOM 1498 N N . ILE A 1 188 ? -17.793 0.993 20.230 1.00 92.69 188 ILE A N 1
ATOM 1499 C CA . ILE A 1 188 ? -16.961 1.628 21.269 1.00 92.69 188 ILE A CA 1
ATOM 1500 C C . ILE A 1 188 ? -17.228 3.138 21.422 1.00 92.69 188 ILE A C 1
ATOM 1502 O O . ILE A 1 188 ? -16.521 3.833 22.151 1.00 92.69 188 ILE A O 1
ATOM 1506 N N . GLY A 1 189 ? -18.262 3.660 20.754 1.00 91.88 189 GLY A N 1
ATOM 1507 C CA . GLY A 1 189 ? -18.726 5.039 20.908 1.00 91.88 189 GLY A CA 1
ATOM 1508 C C . GLY A 1 189 ? -18.137 6.052 19.923 1.00 91.88 189 GLY A C 1
ATOM 1509 O O . GLY A 1 189 ? -18.368 7.244 20.100 1.00 91.88 189 GLY A O 1
ATOM 1510 N N . GLY A 1 190 ? -17.399 5.611 18.897 1.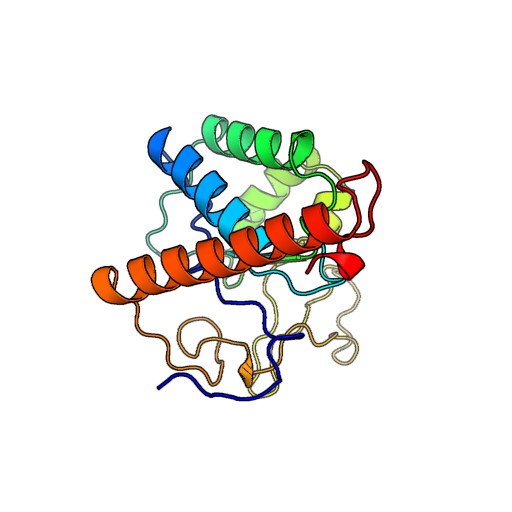00 89.12 190 GLY A N 1
ATOM 1511 C CA . GLY A 1 190 ? -17.009 6.444 17.752 1.00 89.12 190 GLY A CA 1
ATOM 1512 C C . GLY A 1 190 ? -16.146 7.660 18.089 1.00 89.12 190 GLY A C 1
ATOM 1513 O O . GLY A 1 190 ? -16.253 8.693 17.430 1.00 89.12 190 GLY A O 1
ATOM 1514 N N . LYS A 1 191 ? -15.327 7.572 19.140 1.00 91.38 191 LYS A N 1
ATOM 1515 C CA . LYS A 1 191 ? -14.501 8.694 19.587 1.00 91.38 191 LYS A CA 1
ATOM 1516 C C . LYS A 1 191 ? -13.292 8.883 18.674 1.00 91.38 191 LYS A C 1
ATOM 1518 O O . LYS A 1 191 ? -12.652 7.928 18.244 1.00 91.38 191 LYS A O 1
ATOM 1523 N N . VAL A 1 192 ? -12.946 10.141 18.418 1.00 89.88 192 VAL A N 1
ATOM 1524 C CA . VAL A 1 192 ? -11.691 10.486 17.742 1.00 89.88 192 VAL A CA 1
ATOM 1525 C C . VAL A 1 192 ? -10.518 10.075 18.635 1.00 89.88 192 VAL A C 1
ATOM 1527 O O . VAL A 1 192 ? -10.547 10.314 19.842 1.00 89.88 192 VAL A O 1
ATOM 1530 N N . GLY A 1 193 ? -9.491 9.463 18.042 1.00 87.94 193 GLY A N 1
ATOM 1531 C CA . GLY A 1 193 ? -8.292 9.008 18.756 1.00 87.94 193 GLY A CA 1
ATOM 1532 C C . GLY A 1 193 ? -8.351 7.566 19.269 1.00 87.94 193 GLY A C 1
ATOM 1533 O O . GLY A 1 193 ? -7.423 7.134 19.950 1.00 87.94 193 GLY A O 1
ATOM 1534 N N . THR A 1 194 ? -9.400 6.808 18.941 1.00 89.50 194 THR A N 1
ATOM 1535 C CA . THR A 1 194 ? -9.412 5.356 19.144 1.00 89.50 194 THR A CA 1
ATOM 1536 C C . THR A 1 194 ? -8.232 4.700 18.423 1.00 89.50 194 THR A C 1
ATOM 1538 O O . THR A 1 194 ? -7.946 5.017 17.267 1.00 89.50 194 THR A O 1
ATOM 1541 N N . LYS A 1 195 ? -7.566 3.756 19.097 1.00 87.69 195 LYS A N 1
ATOM 1542 C CA . LYS A 1 195 ? -6.464 2.985 18.515 1.00 87.69 195 LYS A CA 1
ATOM 1543 C C . LYS A 1 195 ? -6.980 2.049 17.427 1.00 87.69 195 LYS A C 1
ATOM 1545 O O . LYS A 1 195 ? -7.953 1.332 17.636 1.00 87.69 195 LYS A O 1
ATOM 1550 N N . GLU A 1 196 ? -6.269 1.978 16.307 1.00 85.06 196 GLU A N 1
ATOM 1551 C CA . GLU A 1 196 ? -6.611 1.095 15.183 1.00 85.06 196 GLU A CA 1
ATOM 1552 C C . GLU A 1 196 ? -6.717 -0.383 15.608 1.00 85.06 196 GLU A C 1
ATOM 1554 O O . GLU A 1 196 ? -7.596 -1.106 15.146 1.00 85.06 196 GLU A O 1
ATOM 1559 N N . TRP A 1 197 ? -5.896 -0.796 16.581 1.00 87.19 197 TRP A N 1
ATOM 1560 C CA . TRP A 1 197 ? -5.931 -2.126 17.201 1.00 87.19 197 TRP A CA 1
ATOM 1561 C C . TRP A 1 197 ? -7.287 -2.493 17.828 1.00 87.19 197 TRP A C 1
ATOM 1563 O O . TRP A 1 197 ? -7.614 -3.666 17.949 1.00 87.19 197 TRP A O 1
ATOM 1573 N N . GLU A 1 198 ? -8.076 -1.512 18.266 1.00 85.38 198 GLU A N 1
ATOM 1574 C CA . GLU A 1 198 ? -9.366 -1.757 18.927 1.00 85.38 198 GLU A CA 1
ATOM 1575 C C . GLU A 1 198 ? -10.515 -1.953 17.929 1.00 85.38 198 GLU A C 1
ATOM 1577 O O . GLU A 1 198 ? -11.589 -2.418 18.311 1.00 85.38 198 GLU A O 1
ATOM 1582 N N . VAL A 1 199 ? -10.307 -1.583 16.661 1.00 87.50 199 VAL A N 1
ATOM 1583 C CA . VAL A 1 199 ? -11.352 -1.582 15.626 1.00 87.50 199 VAL A CA 1
ATOM 1584 C C . VAL A 1 199 ? -11.075 -2.534 14.465 1.00 87.50 199 VAL A C 1
ATOM 1586 O O . VAL A 1 199 ? -12.015 -2.866 13.744 1.00 87.50 199 VAL A O 1
ATOM 1589 N N . LYS A 1 200 ? -9.827 -2.971 14.274 1.00 82.69 200 LYS A N 1
ATOM 1590 C CA . LYS A 1 200 ? -9.428 -3.943 13.248 1.00 82.69 200 LYS A CA 1
ATOM 1591 C C . LYS A 1 200 ? -9.308 -5.354 13.808 1.00 82.69 200 LYS A C 1
ATOM 1593 O O . LYS A 1 200 ? -9.788 -6.277 13.112 1.00 82.69 200 LYS A O 1
#

Secondary structure (DSSP, 8-state):
-----TTTTT-----S-------SHHHHHHHHHHHHHHHHHPPTT---EEEE----TTPPPPPHHHHHHHHHHHHHHSTT-EEEEEE----HHHHHHHHHHGGGS-HHHHTTEEES-EEETTEEEPPP--TT---TT---EEE-TTTSBHHHH--SB-----HHHHHHHHHHHHHHHHHHHHHHHHHTT--TT--GGGT-